Protein AF-A0A6P4DYA6-F1 (afdb_monomer_lite)

Sequence (194 aa):
MWSEHFPFMLMADEYGQCSTDVKLVHDVDDIGIAQYLQVIGGRLLSIGRTQELKHASATFDKKSMEKLMQENLEKEKKLRVALEQIELKDEKMKGLMEKMLLLEEKEKKLDEDKVDLQTKVMEMTMEKKTLETDKKNHGFDMFILGFDRAVEQARFIAPTLDFAVMDPCKVVINGQLVDDDEDQESESEDVAVA

Secondary structure (DSSP, 8-state):
--BTTB-HHHHIIIII--HHHHHHHHHHHHHHHHHHHHHHHHHHHHHHHHHHHHHHHHHHHHHHHHHHHHHHHHHHHHHHHHHHHHHHHHHHHHHHHHHHHHHHHHHHHHHHHHHHHHHHHHHHHHHHHHHHHHHHHHHHHHHHHHHHHHHHHHHHH-TTS--TT--TTEEEETTEEEE---------------

Structure (mmCIF, N/CA/C/O backbone):
data_AF-A0A6P4DYA6-F1
#
_entry.id   AF-A0A6P4DYA6-F1
#
loop_
_atom_site.group_PDB
_atom_site.id
_atom_site.type_symbol
_atom_site.label_atom_id
_atom_site.label_alt_id
_atom_site.label_comp_id
_atom_site.label_asym_id
_atom_site.label_entity_id
_atom_site.label_seq_id
_atom_site.pdbx_PDB_ins_code
_atom_site.Cartn_x
_atom_site.Cartn_y
_atom_site.Cartn_z
_atom_site.occupancy
_atom_site.B_iso_or_equiv
_atom_site.auth_seq_id
_atom_site.auth_comp_id
_atom_site.auth_asym_id
_atom_site.auth_atom_id
_atom_site.pdbx_PDB_model_num
ATOM 1 N N . MET A 1 1 ? -24.192 -4.238 69.435 1.00 55.28 1 MET A N 1
ATOM 2 C CA . MET A 1 1 ? -25.167 -3.340 70.092 1.00 55.28 1 MET A CA 1
ATOM 3 C C . MET A 1 1 ? -25.389 -3.687 71.556 1.00 55.28 1 MET A C 1
ATOM 5 O O . MET A 1 1 ? -25.610 -2.762 72.315 1.00 55.28 1 MET A O 1
ATOM 9 N N . TRP A 1 2 ? -25.268 -4.948 71.979 1.00 66.38 2 TRP A N 1
ATOM 10 C CA . TRP A 1 2 ? -25.344 -5.318 73.399 1.00 66.38 2 TRP A CA 1
ATOM 11 C C . TRP A 1 2 ? -23.943 -5.574 73.951 1.00 66.38 2 TRP A C 1
ATOM 13 O O . TRP A 1 2 ? -23.119 -6.179 73.262 1.00 66.38 2 TRP A O 1
ATOM 23 N N . SER A 1 3 ? -23.664 -5.069 75.148 1.00 70.50 3 SER A N 1
ATOM 24 C CA . SER A 1 3 ? -22.396 -5.256 75.855 1.00 70.50 3 SER A CA 1
ATOM 25 C C . SER A 1 3 ? -22.670 -5.623 77.309 1.00 70.50 3 SER A C 1
ATOM 27 O O . SER A 1 3 ? -23.792 -5.491 77.790 1.00 70.50 3 SER A O 1
ATOM 29 N N . GLU A 1 4 ? -21.630 -6.045 78.021 1.00 75.25 4 GLU A N 1
ATOM 30 C CA . GLU A 1 4 ? -21.696 -6.395 79.446 1.00 75.25 4 GLU A CA 1
ATOM 31 C C . GLU A 1 4 ? -22.220 -5.242 80.328 1.00 75.25 4 GLU A C 1
ATOM 33 O O . GLU A 1 4 ? -22.799 -5.476 81.382 1.00 75.25 4 GLU A O 1
ATOM 38 N N . HIS A 1 5 ? -22.081 -3.996 79.860 1.00 78.06 5 HIS A N 1
ATOM 39 C CA . HIS A 1 5 ? -22.504 -2.785 80.569 1.00 78.06 5 HIS A CA 1
ATOM 40 C C . HIS A 1 5 ? -23.943 -2.358 80.237 1.00 78.06 5 HIS A C 1
ATOM 42 O O . HIS A 1 5 ? -24.494 -1.498 80.915 1.00 78.06 5 HIS A O 1
ATOM 48 N N . PHE A 1 6 ? -24.555 -2.957 79.210 1.00 74.00 6 PHE A N 1
ATOM 49 C CA . PHE A 1 6 ? -25.952 -2.732 78.831 1.00 74.00 6 PHE A CA 1
ATOM 50 C C . PHE A 1 6 ? -26.635 -4.082 78.592 1.00 74.00 6 PHE A C 1
ATOM 52 O O . PHE A 1 6 ? -26.848 -4.480 77.437 1.00 74.00 6 PHE A O 1
ATOM 59 N N . PRO A 1 7 ? -26.942 -4.822 79.676 1.00 78.94 7 PRO A N 1
ATOM 60 C CA . PRO A 1 7 ? -27.548 -6.137 79.576 1.00 78.94 7 PRO A CA 1
ATOM 61 C C . PRO A 1 7 ? -28.959 -6.001 79.012 1.00 78.94 7 PRO A C 1
ATOM 63 O O . PRO A 1 7 ? -29.793 -5.282 79.562 1.00 78.94 7 PRO A O 1
ATOM 66 N N . PHE A 1 8 ? -29.225 -6.716 77.921 1.00 77.94 8 PHE A N 1
ATOM 67 C CA . PHE A 1 8 ? -30.493 -6.638 77.197 1.00 77.94 8 PHE A CA 1
ATOM 68 C C . PHE A 1 8 ? -31.711 -6.841 78.110 1.00 77.94 8 PHE A C 1
ATOM 70 O O . PHE A 1 8 ? -32.655 -6.067 78.024 1.00 77.94 8 PHE A O 1
ATOM 77 N N . MET A 1 9 ? -31.661 -7.828 79.013 1.00 78.88 9 MET A N 1
ATOM 78 C CA . MET A 1 9 ? -32.783 -8.158 79.904 1.00 78.88 9 MET A CA 1
ATOM 79 C C . MET A 1 9 ? -33.114 -7.013 80.872 1.00 78.88 9 MET A C 1
ATOM 81 O O . MET A 1 9 ? -34.271 -6.635 80.984 1.00 78.88 9 MET A O 1
ATOM 85 N N . LEU A 1 10 ? -32.099 -6.403 81.499 1.00 80.25 10 LEU A N 1
ATOM 86 C CA . LEU A 1 10 ? -32.299 -5.278 82.423 1.00 80.25 10 LEU A CA 1
ATOM 87 C C . LEU A 1 10 ? -32.861 -4.046 81.703 1.00 80.25 10 LEU A C 1
ATOM 89 O O . LEU A 1 10 ? -33.804 -3.426 82.179 1.00 80.25 10 LEU A O 1
ATOM 93 N N . MET A 1 11 ? -32.330 -3.729 80.519 1.00 79.06 11 MET A N 1
ATOM 94 C CA . MET A 1 11 ? -32.816 -2.600 79.718 1.00 79.06 11 MET A CA 1
ATOM 95 C C . MET A 1 11 ? -34.228 -2.836 79.164 1.00 79.06 11 MET A C 1
ATOM 97 O O . MET A 1 11 ? -35.014 -1.895 79.064 1.00 79.06 11 MET A O 1
ATOM 101 N N . ALA A 1 12 ? -34.553 -4.075 78.786 1.00 79.81 12 ALA A N 1
ATOM 102 C CA . ALA A 1 12 ? -35.877 -4.443 78.300 1.00 79.81 12 ALA A CA 1
ATOM 103 C C . ALA A 1 12 ? -36.930 -4.352 79.411 1.00 79.81 12 ALA A C 1
ATOM 105 O O . ALA A 1 12 ? -38.020 -3.842 79.160 1.00 79.81 12 ALA A O 1
ATOM 106 N N . ASP A 1 13 ? -36.594 -4.774 80.628 1.00 80.00 13 ASP A N 1
ATOM 107 C CA . ASP A 1 13 ? -37.500 -4.682 81.773 1.00 80.00 13 ASP A CA 1
ATOM 108 C C . ASP A 1 13 ? -37.722 -3.231 82.219 1.00 80.00 13 ASP A C 1
ATOM 110 O O . ASP A 1 13 ? -38.852 -2.844 82.505 1.00 80.00 13 ASP A O 1
ATOM 114 N N . GLU A 1 14 ? -36.672 -2.405 82.233 1.00 80.00 14 GLU A N 1
ATOM 115 C CA . GLU A 1 14 ? -36.757 -1.021 82.714 1.00 80.00 14 GLU A CA 1
ATOM 116 C C . GLU A 1 14 ? -37.374 -0.054 81.686 1.00 80.00 14 GLU A C 1
ATOM 118 O O . GLU A 1 14 ? -38.125 0.846 82.060 1.00 80.00 14 GLU A O 1
ATOM 123 N N . TYR A 1 15 ? -37.099 -0.240 80.388 1.00 77.69 15 TYR A N 1
ATOM 124 C CA . TYR A 1 15 ? -37.498 0.712 79.336 1.00 77.69 15 TYR A CA 1
ATOM 125 C C . TYR A 1 15 ? -38.344 0.109 78.209 1.00 77.69 15 TYR A C 1
ATOM 127 O O . TYR A 1 15 ? -38.942 0.853 77.432 1.00 77.69 15 TYR A O 1
ATOM 135 N N . GLY A 1 16 ? -38.383 -1.218 78.078 1.00 72.94 16 GLY A N 1
ATOM 136 C CA . GLY A 1 16 ? -39.107 -1.915 77.010 1.00 72.94 16 GLY A CA 1
ATOM 137 C C . GLY A 1 16 ? -40.508 -2.383 77.403 1.00 72.94 16 GLY A C 1
ATOM 138 O O . GLY A 1 16 ? -41.341 -2.596 76.523 1.00 72.94 16 GLY A O 1
ATOM 139 N N . GLN A 1 17 ? -40.796 -2.521 78.701 1.00 76.06 17 GLN A N 1
ATOM 140 C CA . GLN A 1 17 ? -42.109 -2.942 79.182 1.00 76.06 17 GLN A CA 1
ATOM 141 C C . GLN A 1 17 ? -43.058 -1.748 79.354 1.00 76.06 17 GLN A C 1
ATOM 143 O O . GLN A 1 17 ? -43.039 -1.022 80.346 1.00 76.06 17 GLN A O 1
ATOM 148 N N . CYS A 1 18 ? -43.945 -1.562 78.381 1.00 79.69 18 CYS A N 1
ATOM 149 C CA . CYS A 1 18 ? -45.083 -0.658 78.491 1.00 79.69 18 CYS A CA 1
ATOM 150 C C . CYS A 1 18 ? -46.258 -1.371 79.179 1.00 79.69 18 CYS A C 1
ATOM 152 O O . CYS A 1 18 ? -46.642 -2.473 78.791 1.00 79.69 18 CYS A O 1
ATOM 154 N N . SER A 1 19 ? -46.904 -0.719 80.151 1.00 79.31 19 SER A N 1
ATOM 155 C CA . SER A 1 19 ? -48.065 -1.283 80.865 1.00 79.31 19 SER A CA 1
ATOM 156 C C . SER A 1 19 ? -49.254 -1.624 79.954 1.00 79.31 19 SER A C 1
ATOM 158 O O . SER A 1 19 ? -50.066 -2.482 80.296 1.00 79.31 19 SER A O 1
ATOM 160 N N . THR A 1 20 ? -49.352 -0.975 78.791 1.00 81.12 20 THR A N 1
ATOM 161 C CA . THR A 1 20 ? -50.370 -1.273 77.772 1.00 81.12 20 THR A CA 1
ATOM 162 C C . THR A 1 20 ? -50.034 -2.556 77.016 1.00 81.12 20 THR A C 1
ATOM 164 O O . THR A 1 20 ? -50.910 -3.397 76.838 1.00 81.12 20 THR A O 1
ATOM 167 N N . ASP A 1 21 ? -48.767 -2.746 76.647 1.00 78.69 21 ASP A N 1
ATOM 168 C CA . ASP A 1 21 ? -48.311 -3.940 75.928 1.00 78.69 21 ASP A CA 1
ATOM 169 C C . ASP A 1 21 ? -48.361 -5.180 76.831 1.00 78.69 21 ASP A C 1
ATOM 171 O O . ASP A 1 21 ? -48.781 -6.246 76.391 1.00 78.69 21 ASP A O 1
ATOM 175 N N . VAL A 1 22 ? -48.034 -5.029 78.121 1.00 80.06 22 VAL A N 1
ATOM 176 C CA . VAL A 1 22 ? -48.158 -6.098 79.129 1.00 80.06 22 VAL A CA 1
ATOM 177 C C . VAL A 1 22 ? -49.620 -6.518 79.329 1.00 80.06 22 VAL A C 1
ATOM 179 O O . VAL A 1 22 ? -49.911 -7.710 79.404 1.00 80.06 22 VAL A O 1
ATOM 182 N N . LYS A 1 23 ? -50.564 -5.565 79.373 1.00 82.62 23 LYS A N 1
ATOM 183 C CA . LYS A 1 23 ? -52.003 -5.886 79.426 1.00 82.62 23 LYS A CA 1
ATOM 184 C C . LYS A 1 23 ? -52.472 -6.614 78.171 1.00 82.62 23 LYS A C 1
ATOM 186 O O . LYS A 1 23 ? -53.138 -7.632 78.286 1.00 82.62 23 LYS A O 1
ATOM 191 N N . LEU A 1 24 ? -52.074 -6.135 76.994 1.00 78.25 24 LEU A N 1
ATOM 192 C CA . LEU A 1 24 ? -52.417 -6.766 75.722 1.00 78.25 24 LEU A CA 1
ATOM 193 C C . LEU A 1 24 ? -51.886 -8.206 75.637 1.00 78.25 24 LEU A C 1
ATOM 195 O O . LEU A 1 24 ? -52.595 -9.091 75.177 1.00 78.25 24 LEU A O 1
ATOM 199 N N . VAL A 1 25 ? -50.664 -8.448 76.113 1.00 81.00 25 VAL A N 1
ATOM 200 C CA . VAL A 1 25 ? -50.061 -9.785 76.235 1.00 81.00 25 VAL A CA 1
ATOM 201 C C . VAL A 1 25 ? -50.930 -10.712 77.090 1.00 81.00 25 VAL A C 1
ATOM 203 O O . VAL A 1 25 ? -51.208 -11.835 76.680 1.00 81.00 25 VAL A O 1
ATOM 206 N N . HIS A 1 26 ? -51.426 -10.233 78.232 1.00 82.31 26 HIS A N 1
ATOM 207 C CA . HIS A 1 26 ? -52.341 -11.009 79.072 1.00 82.31 26 HIS A CA 1
ATOM 208 C C . HIS A 1 26 ? -53.728 -11.220 78.441 1.00 82.31 26 HIS A C 1
ATOM 210 O O . HIS A 1 26 ? -54.314 -12.282 78.631 1.00 82.31 26 HIS A O 1
ATOM 216 N N . ASP A 1 27 ? -54.245 -10.244 77.687 1.00 85.38 27 ASP A N 1
ATOM 217 C CA . ASP A 1 27 ? -55.570 -10.311 77.051 1.00 85.38 27 ASP A CA 1
ATOM 218 C C . ASP A 1 27 ? -55.600 -11.231 75.814 1.00 85.38 27 ASP A C 1
ATOM 220 O O . ASP A 1 27 ? -56.630 -11.826 75.496 1.00 85.38 27 ASP A O 1
ATOM 224 N N . VAL A 1 28 ? -54.482 -11.323 75.087 1.00 82.12 28 VAL A N 1
ATOM 225 C CA . VAL A 1 28 ? -54.349 -12.051 73.810 1.00 82.12 28 VAL A CA 1
ATOM 226 C C . VAL A 1 28 ? -53.863 -13.499 74.005 1.00 82.12 28 VAL A C 1
ATOM 228 O O . VAL A 1 28 ? -53.983 -14.312 73.083 1.00 82.12 28 VAL A O 1
ATOM 231 N N . ASP A 1 29 ? -53.391 -13.825 75.214 1.00 82.94 29 ASP A N 1
ATOM 232 C CA . ASP A 1 29 ? -52.853 -15.126 75.630 1.00 82.94 29 ASP A CA 1
ATOM 233 C C . ASP A 1 29 ? -51.620 -15.572 74.808 1.00 82.94 29 ASP A C 1
ATOM 235 O O . ASP A 1 29 ? -51.269 -15.006 73.762 1.00 82.94 29 ASP A O 1
ATOM 239 N N . ASP A 1 30 ? -50.928 -16.610 75.276 1.00 82.69 30 ASP A N 1
ATOM 240 C CA . ASP A 1 30 ? -49.645 -17.064 74.715 1.00 82.69 30 ASP A CA 1
ATOM 241 C C . ASP A 1 30 ? -49.731 -17.389 73.211 1.00 82.69 30 ASP A C 1
ATOM 243 O O . ASP A 1 30 ? -48.795 -17.148 72.438 1.00 82.69 30 ASP A O 1
ATOM 247 N N . ILE A 1 31 ? -50.883 -17.908 72.771 1.00 82.56 31 ILE A N 1
ATOM 248 C CA . ILE A 1 31 ? -51.127 -18.313 71.381 1.00 82.56 31 ILE A CA 1
ATOM 249 C C . ILE A 1 31 ? -51.104 -17.104 70.437 1.00 82.56 31 ILE A C 1
ATOM 251 O O . ILE A 1 31 ? -50.495 -17.177 69.364 1.00 82.56 31 ILE A O 1
ATOM 255 N N . GLY A 1 32 ? -51.741 -15.989 70.802 1.00 81.00 32 GLY A N 1
ATOM 256 C CA . GLY A 1 32 ? -51.794 -14.817 69.929 1.00 81.00 32 GLY A CA 1
ATOM 257 C C . GLY A 1 32 ? -50.456 -14.072 69.868 1.00 81.00 32 GLY A C 1
ATOM 258 O O . GLY A 1 32 ? -50.064 -13.589 68.802 1.00 81.00 32 GLY A O 1
ATOM 259 N N . ILE A 1 33 ? -49.685 -14.080 70.960 1.00 85.38 33 ILE A N 1
ATOM 260 C CA . ILE A 1 33 ? -48.310 -13.556 70.982 1.00 85.38 33 ILE A CA 1
ATOM 261 C C . ILE A 1 33 ? -47.407 -14.389 70.072 1.00 85.38 33 ILE A C 1
ATOM 263 O O . ILE A 1 33 ? -46.656 -13.831 69.267 1.00 85.38 33 ILE A O 1
ATOM 267 N N . ALA A 1 34 ? -47.508 -15.719 70.142 1.00 84.56 34 ALA A N 1
ATOM 268 C CA . ALA A 1 34 ? -46.743 -16.613 69.280 1.00 84.56 34 ALA A CA 1
ATOM 269 C C . ALA A 1 34 ? -47.028 -16.354 67.790 1.00 84.56 34 ALA A C 1
ATOM 271 O O . ALA A 1 34 ? -46.096 -16.280 66.985 1.00 84.56 34 ALA A O 1
ATOM 272 N N . GLN A 1 35 ? -48.296 -16.144 67.419 1.00 84.88 35 GLN A N 1
ATOM 273 C CA . GLN A 1 35 ? -48.684 -15.794 66.048 1.00 84.88 35 GLN A CA 1
ATOM 274 C C . GLN A 1 35 ? -48.130 -14.428 65.618 1.00 84.88 35 GLN A C 1
ATOM 276 O O . GLN A 1 35 ? -47.596 -14.296 64.514 1.00 84.88 35 GLN A O 1
ATOM 281 N N . TYR A 1 36 ? -48.195 -13.414 66.486 1.00 86.38 36 TYR A N 1
ATOM 282 C CA . TYR A 1 36 ? -47.634 -12.091 66.201 1.00 86.38 36 TYR A CA 1
ATOM 283 C C . TYR A 1 36 ? -46.113 -12.145 65.987 1.00 86.38 36 TYR A C 1
ATOM 285 O O . TYR A 1 36 ? -45.595 -11.608 65.002 1.00 86.38 36 TYR A O 1
ATOM 293 N N . LEU A 1 37 ? -45.396 -12.867 66.852 1.00 89.06 37 LEU A N 1
ATOM 294 C CA . LEU A 1 37 ? -43.955 -13.080 66.725 1.00 89.06 37 LEU A CA 1
ATOM 295 C C . LEU A 1 37 ? -43.596 -13.861 65.455 1.00 89.06 37 LEU A C 1
ATOM 297 O O . LEU A 1 37 ? -42.613 -13.519 64.798 1.00 89.06 37 LEU A O 1
ATOM 301 N N . GLN A 1 38 ? -44.402 -14.849 65.051 1.00 91.31 38 GLN A N 1
ATOM 302 C CA . GLN A 1 38 ? -44.219 -15.541 63.770 1.00 91.31 38 GLN A CA 1
ATOM 303 C C . GLN A 1 38 ? -44.335 -14.584 62.578 1.00 91.31 38 GLN A C 1
ATOM 305 O O . GLN A 1 38 ? -43.503 -14.636 61.669 1.00 91.31 38 GLN A O 1
ATOM 310 N N . VAL A 1 39 ? -45.317 -13.675 62.583 1.00 92.06 39 VAL A N 1
ATOM 311 C CA . VAL A 1 39 ? -45.475 -12.667 61.520 1.00 92.06 39 VAL A CA 1
ATOM 312 C C . VAL A 1 39 ? -44.267 -11.730 61.468 1.00 92.06 39 VAL A C 1
ATOM 314 O O . VAL A 1 39 ? -43.750 -11.458 60.380 1.00 92.06 39 VAL A O 1
ATOM 317 N N . ILE A 1 40 ? -43.780 -11.259 62.621 1.00 93.25 40 ILE A N 1
ATOM 318 C CA . ILE A 1 40 ? -42.562 -10.438 62.689 1.00 93.25 40 ILE A CA 1
ATOM 319 C C . ILE A 1 40 ? -41.355 -11.216 62.157 1.00 93.25 40 ILE A C 1
ATOM 321 O O . ILE A 1 40 ? -40.623 -10.699 61.311 1.00 93.25 40 ILE A O 1
ATOM 325 N N . GLY A 1 41 ? -41.174 -12.464 62.595 1.00 94.69 41 GLY A N 1
ATOM 326 C CA . GLY A 1 41 ? -40.089 -13.334 62.146 1.00 94.69 41 GLY A CA 1
ATOM 327 C C . GLY A 1 41 ? -40.094 -13.526 60.629 1.00 94.69 41 GLY A C 1
ATOM 328 O O . GLY A 1 41 ? -39.066 -13.337 59.979 1.00 94.69 41 GLY A O 1
ATOM 329 N N . GLY A 1 42 ? -41.263 -13.799 60.042 1.00 95.19 42 GLY A N 1
ATOM 330 C CA . GLY A 1 42 ? -41.427 -13.929 58.592 1.00 95.19 42 GLY A CA 1
ATOM 331 C C . GLY A 1 42 ? -41.106 -12.641 57.823 1.00 95.19 42 GLY A C 1
ATOM 332 O O . GLY A 1 42 ? -40.455 -12.688 56.773 1.00 95.19 42 GLY A O 1
ATOM 333 N N . ARG A 1 43 ? -41.497 -11.472 58.351 1.00 95.31 43 ARG A N 1
ATOM 334 C CA . ARG A 1 43 ? -41.158 -10.164 57.757 1.00 95.31 43 ARG A CA 1
ATOM 335 C C . ARG A 1 43 ? -39.656 -9.892 57.802 1.00 95.31 43 ARG A C 1
ATOM 337 O O . ARG A 1 43 ? -39.095 -9.481 56.789 1.00 95.31 43 ARG A O 1
ATOM 344 N N . LEU A 1 44 ? -38.999 -10.159 58.932 1.00 95.62 44 LEU A N 1
ATOM 345 C CA . LEU A 1 44 ? -37.547 -10.002 59.073 1.00 95.62 44 LEU A CA 1
ATOM 346 C C . LEU A 1 44 ? -36.783 -10.916 58.106 1.00 95.62 44 LEU A C 1
ATOM 348 O O . LEU A 1 44 ? -35.871 -10.450 57.424 1.00 95.62 44 LEU A O 1
ATOM 352 N N . LEU A 1 45 ? -37.208 -12.177 57.973 1.00 95.38 45 LEU A N 1
ATOM 353 C CA . LEU A 1 45 ? -36.676 -13.121 56.982 1.00 95.38 45 LEU A CA 1
ATOM 354 C C . LEU A 1 45 ? -36.829 -12.596 55.549 1.00 95.38 45 LEU A C 1
ATOM 356 O O . LEU A 1 45 ? -35.876 -12.629 54.773 1.00 95.38 45 LEU A O 1
ATOM 360 N N . SER A 1 46 ? -38.003 -12.058 55.209 1.00 95.31 46 SER A N 1
ATOM 361 C CA . SER A 1 46 ? -38.273 -11.496 53.878 1.00 95.31 46 SER A CA 1
ATOM 362 C C . SER A 1 46 ? -37.383 -10.284 53.569 1.00 95.31 46 SER A C 1
ATOM 364 O O . SER A 1 46 ? -36.848 -10.169 52.463 1.00 95.31 46 SER A O 1
ATOM 366 N N . ILE A 1 47 ? -37.173 -9.398 54.550 1.00 96.25 47 ILE A N 1
ATOM 367 C CA . ILE A 1 47 ? -36.268 -8.243 54.433 1.00 96.25 47 ILE A CA 1
ATOM 368 C C . ILE A 1 47 ? -34.820 -8.713 54.250 1.00 96.25 47 ILE A C 1
ATOM 370 O O . ILE A 1 47 ? -34.144 -8.246 53.330 1.00 96.25 47 ILE A O 1
ATOM 374 N N . GLY A 1 48 ? -34.361 -9.660 55.076 1.00 95.75 48 GLY A N 1
ATOM 375 C CA . GLY A 1 48 ? -33.023 -10.248 54.973 1.00 95.75 48 GLY A CA 1
ATOM 376 C C . GLY A 1 48 ? -32.782 -10.858 53.594 1.00 95.75 48 GLY A C 1
ATOM 377 O O . GLY A 1 48 ? -31.819 -10.500 52.915 1.00 95.75 48 GLY A O 1
ATOM 378 N N . ARG A 1 49 ? -33.728 -11.673 53.110 1.00 95.56 49 ARG A N 1
ATOM 379 C CA . ARG A 1 49 ? -33.648 -12.291 51.782 1.00 95.56 49 ARG A CA 1
ATOM 380 C C . ARG A 1 49 ? -33.609 -11.265 50.649 1.00 95.56 49 ARG A C 1
ATOM 382 O O . ARG A 1 49 ? -32.871 -11.439 49.682 1.00 95.56 49 ARG A O 1
ATOM 389 N N . THR A 1 50 ? -34.379 -10.185 50.763 1.00 95.25 50 THR A N 1
ATOM 390 C CA . THR A 1 50 ? -34.380 -9.100 49.771 1.00 95.25 50 THR A CA 1
ATOM 391 C C . THR A 1 50 ? -33.018 -8.402 49.705 1.00 95.25 50 THR A C 1
ATOM 393 O O . THR A 1 50 ? -32.524 -8.126 48.611 1.00 95.25 50 THR A O 1
ATOM 396 N N . GLN A 1 51 ? -32.374 -8.156 50.851 1.00 94.19 51 GLN A N 1
ATOM 397 C CA . GLN A 1 51 ? -31.032 -7.565 50.891 1.00 94.19 51 GLN A CA 1
ATOM 398 C C . GLN A 1 51 ? -29.975 -8.510 50.312 1.00 94.19 51 GLN A C 1
ATOM 400 O O . GLN A 1 51 ? -29.154 -8.076 49.505 1.00 94.19 51 GLN A O 1
ATOM 405 N N . GLU A 1 52 ? -30.024 -9.802 50.647 1.00 92.75 52 GLU A N 1
ATOM 406 C CA . GLU A 1 52 ? -29.136 -10.813 50.054 1.00 92.75 52 GLU A CA 1
ATOM 407 C C . GLU A 1 52 ? -29.230 -10.824 48.525 1.00 92.75 52 GLU A C 1
ATOM 409 O O . GLU A 1 52 ? -28.207 -10.772 47.841 1.00 92.75 52 GLU A O 1
ATOM 414 N N . LEU A 1 53 ? -30.453 -10.845 47.979 1.00 92.81 53 LEU A N 1
ATOM 415 C CA . LEU A 1 53 ? -30.683 -10.824 46.533 1.00 92.81 53 LEU A CA 1
ATOM 416 C C . LEU A 1 53 ? -30.169 -9.530 45.894 1.00 92.81 53 LEU A C 1
ATOM 418 O O . LEU A 1 53 ? -29.530 -9.579 44.843 1.00 92.81 53 LEU A O 1
ATOM 422 N N . LYS A 1 54 ? -30.384 -8.379 46.541 1.00 92.38 54 LYS A N 1
ATOM 423 C CA . LYS A 1 54 ? -29.871 -7.088 46.067 1.00 92.38 54 LYS A CA 1
ATOM 424 C C . LYS A 1 54 ? -28.340 -7.07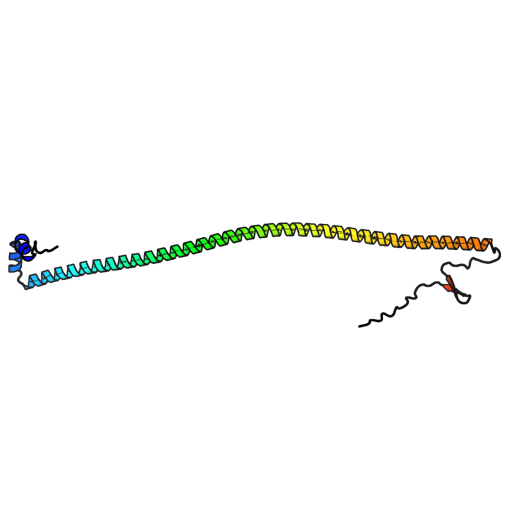4 46.012 1.00 92.38 54 LYS A C 1
ATOM 426 O O . LYS A 1 54 ? -27.770 -6.631 45.017 1.00 92.38 54 LYS A O 1
ATOM 431 N N . HIS A 1 55 ? -27.669 -7.583 47.044 1.00 91.19 55 HIS A N 1
ATOM 432 C CA . HIS A 1 55 ? -26.208 -7.680 47.072 1.00 91.19 55 HIS A CA 1
ATOM 433 C C . HIS A 1 55 ? -25.665 -8.678 46.047 1.00 91.19 55 HIS A C 1
ATOM 435 O O . HIS A 1 55 ? -24.656 -8.393 45.396 1.00 91.19 55 HIS A O 1
ATOM 441 N N . ALA A 1 56 ? -26.336 -9.817 45.861 1.00 89.62 56 ALA A N 1
ATOM 442 C CA . ALA A 1 56 ? -25.985 -10.783 44.827 1.00 89.62 56 ALA A CA 1
ATOM 443 C C . ALA A 1 56 ? -26.098 -10.166 43.423 1.00 89.62 56 ALA A C 1
ATOM 445 O O . ALA A 1 56 ? -25.152 -10.277 42.643 1.00 89.62 56 ALA A O 1
ATOM 446 N N . SER A 1 57 ? -27.192 -9.445 43.138 1.00 89.88 57 SER A N 1
ATOM 447 C CA . SER A 1 57 ? -27.385 -8.722 41.871 1.00 89.88 57 SER A CA 1
ATOM 448 C C . SER A 1 57 ? -26.290 -7.682 41.653 1.00 89.88 57 SER A C 1
ATOM 450 O O . SER A 1 57 ? -25.596 -7.730 40.646 1.00 89.88 57 SER A O 1
ATOM 452 N N . ALA A 1 58 ? -26.044 -6.807 42.633 1.00 90.69 58 ALA A N 1
ATOM 453 C CA . ALA A 1 58 ? -25.019 -5.770 42.516 1.00 90.69 58 ALA A CA 1
ATOM 454 C C . ALA A 1 58 ? -23.608 -6.353 42.308 1.00 90.69 58 ALA A C 1
ATOM 456 O O . ALA A 1 58 ? -22.793 -5.794 41.576 1.00 90.69 58 ALA A O 1
ATOM 457 N N . THR A 1 59 ? -23.313 -7.498 42.931 1.00 91.44 59 THR A N 1
ATOM 458 C CA . THR A 1 59 ? -22.034 -8.201 42.750 1.00 91.44 59 THR A CA 1
ATOM 459 C C . THR A 1 59 ? -21.921 -8.804 41.350 1.00 91.44 59 THR A C 1
ATOM 461 O O . THR A 1 59 ? -20.851 -8.750 40.741 1.00 91.44 59 THR A O 1
ATOM 464 N N . PHE A 1 60 ? -23.009 -9.375 40.831 1.00 89.50 60 PHE A N 1
ATOM 465 C CA . PHE A 1 60 ? -23.070 -9.900 39.470 1.00 89.50 60 PHE A CA 1
ATOM 466 C C . PHE A 1 60 ? -22.904 -8.788 38.424 1.00 89.50 60 PHE A C 1
ATOM 468 O O . PHE A 1 60 ? -22.092 -8.928 37.507 1.00 89.50 60 PHE A O 1
ATOM 475 N N . ASP A 1 61 ? -23.597 -7.664 38.608 1.00 93.88 61 ASP A N 1
ATOM 476 C CA . ASP A 1 61 ? -23.509 -6.497 37.727 1.00 93.88 61 ASP A CA 1
ATOM 477 C C . ASP A 1 61 ? -22.093 -5.918 37.729 1.00 93.88 61 ASP A C 1
ATOM 479 O O . ASP A 1 61 ? -21.524 -5.646 36.671 1.00 93.88 61 ASP A O 1
ATOM 483 N N . LYS A 1 62 ? -21.466 -5.825 38.910 1.00 94.62 62 LYS A N 1
ATOM 484 C CA . LYS A 1 62 ? -20.073 -5.389 39.046 1.00 94.62 62 LYS A CA 1
ATOM 485 C C . LYS A 1 62 ? -19.109 -6.295 38.277 1.00 94.62 62 LYS A C 1
ATOM 487 O O . LYS A 1 62 ? -18.305 -5.789 37.500 1.00 94.62 62 LYS A O 1
ATOM 492 N N . LYS A 1 63 ? -19.205 -7.620 38.440 1.00 94.94 63 LYS A N 1
ATOM 493 C CA . LYS A 1 63 ? -18.351 -8.578 37.709 1.00 94.94 63 LYS A CA 1
ATOM 494 C C . LYS A 1 63 ? -18.554 -8.494 36.196 1.00 94.94 63 LYS A C 1
ATOM 496 O O . LYS A 1 63 ? -17.590 -8.576 35.437 1.00 94.94 63 LYS A O 1
ATOM 501 N N . SER A 1 64 ? -19.800 -8.326 35.756 1.00 94.62 64 SER A N 1
ATOM 502 C CA . SER A 1 64 ? -20.133 -8.178 34.336 1.00 94.62 64 SER A CA 1
ATOM 503 C C . SER A 1 64 ? -19.547 -6.888 33.757 1.00 94.62 64 SER A C 1
ATOM 505 O O . SER A 1 64 ? -18.962 -6.912 32.675 1.00 94.62 64 SER A O 1
ATOM 507 N N . MET A 1 65 ? -19.625 -5.784 34.504 1.00 94.88 65 MET A N 1
ATOM 508 C CA . MET A 1 65 ? -19.031 -4.502 34.125 1.00 94.88 65 MET A CA 1
ATOM 509 C C . MET A 1 65 ? -17.498 -4.569 34.069 1.00 94.88 65 MET A C 1
ATOM 511 O O . MET A 1 65 ? -16.903 -4.106 33.100 1.00 94.88 65 MET A O 1
ATOM 515 N N . GLU A 1 66 ? -16.849 -5.184 35.062 1.00 96.19 66 GLU A N 1
ATOM 516 C CA . GLU A 1 66 ? -15.391 -5.382 35.079 1.00 96.19 66 GLU A CA 1
ATOM 517 C C . GLU A 1 66 ? -14.919 -6.196 33.867 1.00 96.19 66 GLU A C 1
ATOM 519 O O . GLU A 1 66 ? -13.949 -5.821 33.204 1.00 96.19 66 GLU A O 1
ATOM 524 N N . LYS A 1 67 ? -15.645 -7.269 33.524 1.00 97.12 67 LYS A N 1
ATOM 525 C CA . LYS A 1 67 ? -15.364 -8.072 32.330 1.00 97.12 67 LYS A CA 1
ATOM 526 C C . LYS A 1 67 ? -15.498 -7.246 31.048 1.00 97.12 67 LYS A C 1
ATOM 528 O O . LYS A 1 67 ? -14.594 -7.277 30.215 1.00 97.12 67 LYS A O 1
ATOM 533 N N . LEU A 1 68 ? -16.584 -6.483 30.904 1.00 96.88 68 LEU A N 1
ATOM 534 C CA . LEU A 1 68 ? -16.804 -5.620 29.740 1.00 96.88 68 LEU A CA 1
ATOM 535 C C . LEU A 1 68 ? -15.702 -4.560 29.601 1.00 96.88 68 LEU A C 1
ATOM 537 O O . LEU A 1 68 ? -15.219 -4.306 28.499 1.00 96.88 68 LEU A O 1
ATOM 541 N N . MET A 1 69 ? -15.272 -3.964 30.715 1.00 96.38 69 MET A N 1
ATOM 542 C CA . MET A 1 69 ? -14.207 -2.962 30.725 1.00 96.38 69 MET A CA 1
ATOM 543 C C . MET A 1 69 ? -12.866 -3.556 30.274 1.00 96.38 69 MET A C 1
ATOM 545 O O . MET A 1 69 ? -12.160 -2.943 29.474 1.00 96.38 69 MET A O 1
ATOM 549 N N . GLN A 1 70 ? -12.546 -4.772 30.723 1.00 97.31 70 GLN A N 1
ATOM 550 C CA . GLN A 1 70 ? -11.337 -5.484 30.311 1.00 97.31 70 GLN A CA 1
ATOM 551 C C . GLN A 1 70 ? -11.361 -5.842 28.817 1.00 97.31 70 GLN A C 1
ATOM 553 O O . GLN A 1 70 ? -10.374 -5.620 28.115 1.00 97.31 70 GLN A O 1
ATOM 558 N N . GLU A 1 71 ? -12.490 -6.351 28.314 1.00 97.12 71 GLU A N 1
ATOM 559 C CA . GLU A 1 71 ? -12.659 -6.660 26.889 1.00 97.12 71 GLU A CA 1
ATOM 560 C C . GLU A 1 71 ? -12.550 -5.404 26.012 1.00 97.12 71 GLU A C 1
ATOM 562 O O . GLU A 1 71 ? -11.916 -5.445 24.956 1.00 97.12 71 GLU A O 1
ATOM 567 N N . ASN A 1 72 ? -13.127 -4.279 26.447 1.00 97.25 72 ASN A N 1
ATOM 568 C CA . ASN A 1 72 ? -13.006 -3.003 25.742 1.00 97.25 72 ASN A CA 1
ATOM 569 C C . ASN A 1 72 ? -11.563 -2.503 25.710 1.00 97.25 72 ASN A C 1
ATOM 571 O O . ASN A 1 72 ? -11.095 -2.101 24.649 1.00 97.25 72 ASN A O 1
ATOM 575 N N . LEU A 1 73 ? -10.837 -2.593 26.827 1.00 97.31 73 LEU A N 1
ATOM 576 C CA . LEU A 1 73 ? -9.429 -2.206 26.882 1.00 97.31 73 LEU A CA 1
ATOM 577 C C . LEU A 1 73 ? -8.568 -3.064 25.942 1.00 97.31 73 LEU A C 1
ATOM 579 O O . LEU A 1 73 ? -7.659 -2.561 25.282 1.00 97.31 73 LEU A O 1
ATOM 583 N N . GLU A 1 74 ? -8.839 -4.367 25.859 1.00 97.50 74 GLU A N 1
ATOM 584 C CA . GLU A 1 74 ? -8.121 -5.259 24.948 1.00 97.50 74 GLU A CA 1
ATOM 585 C C . GLU A 1 74 ? -8.444 -4.959 23.476 1.00 97.50 74 GLU A C 1
ATOM 587 O O . GLU A 1 74 ? -7.538 -4.915 22.638 1.00 97.50 74 GLU A O 1
ATOM 592 N N . LYS A 1 75 ? -9.719 -4.706 23.155 1.00 97.19 75 LYS A N 1
ATOM 593 C CA . LYS A 1 75 ? -10.145 -4.296 21.809 1.00 97.19 75 LYS A CA 1
ATOM 594 C C . LYS A 1 75 ? -9.541 -2.953 21.407 1.00 97.19 75 LYS A C 1
ATOM 596 O O . LYS A 1 75 ? -9.079 -2.833 20.278 1.00 97.19 75 LYS A O 1
ATOM 601 N N . GLU A 1 76 ? -9.477 -1.981 22.316 1.00 97.50 76 GLU A N 1
ATOM 602 C CA . GLU A 1 76 ? -8.864 -0.673 22.063 1.00 97.50 76 GLU A CA 1
ATOM 603 C C . GLU A 1 76 ? -7.371 -0.810 21.735 1.00 97.50 76 GLU A C 1
ATOM 605 O O . GLU A 1 76 ? -6.890 -0.232 20.760 1.00 97.50 76 GLU A O 1
ATOM 610 N N . LYS A 1 77 ? -6.639 -1.644 22.487 1.00 97.75 77 LYS A N 1
ATOM 611 C CA . LYS A 1 77 ? -5.226 -1.941 22.199 1.00 97.75 77 LYS A CA 1
ATOM 612 C C . LYS A 1 77 ? -5.046 -2.571 20.818 1.00 97.75 77 LYS A C 1
ATOM 614 O O . LYS A 1 77 ? -4.177 -2.141 20.065 1.00 97.75 77 LYS A O 1
ATOM 619 N N . LYS A 1 78 ? -5.875 -3.561 20.467 1.00 97.50 78 LYS A N 1
ATOM 620 C CA . LYS A 1 78 ? -5.836 -4.205 19.141 1.00 97.50 78 LYS A CA 1
ATOM 621 C C . LYS A 1 78 ? -6.159 -3.216 18.022 1.00 97.50 78 LYS A C 1
ATOM 623 O O . LYS A 1 78 ? -5.490 -3.233 16.995 1.00 97.50 78 LYS A O 1
ATOM 628 N N . LEU A 1 79 ? -7.143 -2.342 18.234 1.00 97.56 79 LEU A N 1
ATOM 629 C CA . LEU A 1 79 ? -7.520 -1.309 17.273 1.00 97.56 79 LEU A CA 1
ATOM 630 C C . LEU A 1 79 ? -6.376 -0.319 17.037 1.00 97.56 79 LEU A C 1
ATOM 632 O O . LEU A 1 79 ? -6.083 -0.004 15.890 1.00 97.56 79 LEU A O 1
ATOM 636 N N . ARG A 1 80 ? -5.691 0.118 18.098 1.00 97.38 80 ARG A N 1
ATOM 637 C CA . ARG A 1 80 ? -4.538 1.021 17.987 1.00 97.38 80 ARG A CA 1
ATOM 638 C C . ARG A 1 80 ? -3.410 0.412 17.156 1.00 97.38 80 ARG A C 1
ATOM 640 O O . ARG A 1 80 ? -2.944 1.043 16.217 1.00 97.38 80 ARG A O 1
ATOM 647 N N . VAL A 1 81 ? -3.048 -0.842 17.435 1.00 97.94 81 VAL A N 1
ATOM 648 C CA . VAL A 1 81 ? -2.034 -1.568 16.651 1.00 97.94 81 VAL A CA 1
ATOM 649 C C . VAL A 1 81 ? -2.459 -1.709 15.186 1.00 97.94 81 VAL A C 1
ATOM 651 O O . VAL A 1 81 ? -1.634 -1.569 14.287 1.00 97.94 81 VAL A O 1
ATOM 654 N N . ALA A 1 82 ? -3.741 -1.977 14.921 1.00 97.50 82 ALA A N 1
ATOM 655 C CA . ALA A 1 82 ? -4.248 -2.067 13.555 1.00 97.50 82 ALA A CA 1
ATOM 656 C C . ALA A 1 82 ? -4.163 -0.722 12.811 1.00 97.50 82 ALA A C 1
ATOM 658 O O . ALA A 1 82 ? -3.791 -0.712 11.641 1.00 97.50 82 ALA A O 1
ATOM 659 N N . LEU A 1 83 ? -4.457 0.396 13.483 1.00 97.38 83 LEU A N 1
ATOM 660 C CA . LEU A 1 83 ? -4.329 1.741 12.912 1.00 97.38 83 LEU A CA 1
ATOM 661 C C . LEU A 1 83 ? -2.869 2.078 12.577 1.00 97.38 83 LEU A C 1
ATOM 663 O O . LEU A 1 83 ? -2.592 2.473 11.449 1.00 97.38 83 LEU A O 1
ATOM 667 N N . GLU A 1 84 ? -1.931 1.815 13.490 1.00 97.38 84 GLU A N 1
ATOM 668 C CA . GLU A 1 84 ? -0.490 2.016 13.250 1.00 97.38 84 GLU A CA 1
ATOM 669 C C . GLU A 1 84 ? 0.015 1.180 12.054 1.00 97.38 84 GLU A C 1
ATOM 671 O O . GLU A 1 84 ? 0.820 1.638 11.241 1.00 97.38 84 GLU A O 1
ATOM 676 N N . GLN A 1 85 ? -0.484 -0.052 11.894 1.00 97.69 85 GLN A N 1
ATOM 677 C CA . GLN A 1 85 ? -0.150 -0.890 10.737 1.00 97.69 85 GLN A CA 1
ATOM 678 C C . GLN A 1 85 ? -0.728 -0.364 9.420 1.00 97.69 85 GLN A C 1
ATOM 680 O O . GLN A 1 85 ? -0.111 -0.575 8.373 1.00 97.69 85 GLN A O 1
ATOM 685 N N . ILE A 1 86 ? -1.908 0.260 9.450 1.00 97.44 86 ILE A N 1
ATOM 686 C CA . ILE A 1 86 ? -2.519 0.882 8.271 1.00 97.44 86 ILE A CA 1
ATOM 687 C C . ILE A 1 86 ? -1.693 2.098 7.851 1.00 97.44 86 ILE A C 1
ATOM 689 O O . ILE A 1 86 ? -1.291 2.160 6.694 1.00 97.44 86 ILE A O 1
ATOM 693 N N . GLU A 1 87 ? -1.341 2.984 8.785 1.00 97.00 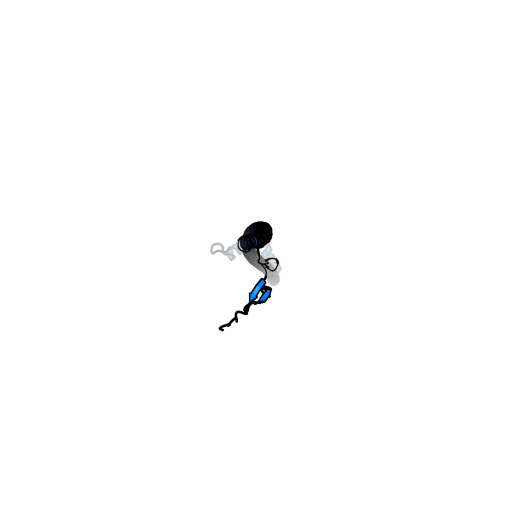87 GLU A N 1
ATOM 694 C CA . GLU A 1 87 ? -0.510 4.162 8.498 1.00 97.00 87 GLU A CA 1
ATOM 695 C C . GLU A 1 87 ? 0.839 3.771 7.874 1.00 97.00 87 GLU A C 1
ATOM 697 O O . GLU A 1 87 ? 1.219 4.288 6.823 1.00 97.00 87 GLU A O 1
ATOM 702 N N . LEU A 1 88 ? 1.518 2.764 8.438 1.00 97.38 88 LEU A N 1
ATOM 703 C CA . LEU A 1 88 ? 2.776 2.256 7.885 1.00 97.38 88 LEU A CA 1
ATOM 704 C C . LEU A 1 88 ? 2.613 1.681 6.466 1.00 97.38 88 LEU A C 1
ATOM 706 O O . LEU A 1 88 ? 3.519 1.786 5.632 1.00 97.38 88 LEU A O 1
ATOM 710 N N . LYS A 1 89 ? 1.488 1.013 6.184 1.00 96.69 89 LYS A N 1
ATOM 711 C CA . LYS A 1 89 ? 1.196 0.483 4.844 1.00 96.69 89 LYS A CA 1
ATOM 712 C C . LYS A 1 89 ? 0.894 1.604 3.856 1.00 96.69 89 LYS A C 1
ATOM 714 O O . LYS A 1 89 ? 1.369 1.520 2.726 1.00 96.69 89 LYS A O 1
ATOM 719 N N . ASP A 1 90 ? 0.186 2.644 4.278 1.00 97.50 90 ASP A N 1
ATOM 720 C CA . ASP A 1 90 ? -0.126 3.803 3.443 1.00 97.50 90 ASP A CA 1
ATOM 721 C C . ASP A 1 90 ? 1.138 4.582 3.062 1.00 97.50 90 ASP A C 1
ATOM 723 O O . ASP A 1 90 ? 1.311 4.940 1.896 1.00 97.50 90 ASP A O 1
ATOM 727 N N . GLU A 1 91 ? 2.075 4.776 3.993 1.00 96.94 91 GLU A N 1
ATOM 728 C CA . GLU A 1 91 ? 3.380 5.383 3.691 1.00 96.94 91 GLU A CA 1
ATOM 729 C C . GLU A 1 91 ? 4.188 4.549 2.690 1.00 96.94 91 GLU A C 1
ATOM 731 O O . GLU A 1 91 ? 4.720 5.077 1.710 1.00 96.94 91 GLU A O 1
ATOM 736 N N . LYS A 1 92 ? 4.240 3.223 2.883 1.00 96.94 92 LYS A N 1
ATOM 737 C CA . LYS A 1 92 ? 4.909 2.316 1.936 1.00 96.94 92 LYS A CA 1
ATOM 738 C C . LYS A 1 92 ? 4.259 2.349 0.558 1.00 96.94 92 LYS A C 1
ATOM 740 O O . LYS A 1 92 ? 4.966 2.325 -0.445 1.00 96.94 92 LYS A O 1
ATOM 745 N N . MET A 1 93 ? 2.932 2.401 0.506 1.00 97.00 93 MET A N 1
ATOM 746 C CA . MET A 1 93 ? 2.171 2.448 -0.737 1.00 97.00 93 MET A CA 1
ATOM 747 C C . MET A 1 93 ? 2.422 3.751 -1.499 1.00 97.00 93 MET A C 1
ATOM 749 O O . MET A 1 93 ? 2.672 3.695 -2.701 1.00 97.00 93 MET A O 1
ATOM 753 N N . LYS A 1 94 ? 2.479 4.898 -0.808 1.00 97.38 94 LYS A N 1
ATOM 754 C CA . LYS A 1 94 ? 2.900 6.177 -1.408 1.00 97.38 94 LYS A CA 1
ATOM 755 C C . LYS A 1 94 ? 4.309 6.087 -1.998 1.00 97.38 94 LYS A C 1
ATOM 757 O O . LYS A 1 94 ? 4.498 6.402 -3.168 1.00 97.38 94 LYS A O 1
ATOM 762 N N . GLY A 1 95 ? 5.273 5.563 -1.236 1.00 97.56 95 GLY A N 1
ATOM 763 C CA . GLY A 1 95 ? 6.650 5.409 -1.717 1.00 97.56 95 GLY A CA 1
ATOM 764 C C . GLY A 1 95 ? 6.792 4.439 -2.899 1.00 97.56 95 GLY A C 1
ATOM 765 O O . GLY A 1 95 ? 7.654 4.628 -3.757 1.00 97.56 95 GLY A O 1
ATOM 766 N N . LEU A 1 96 ? 5.957 3.397 -2.976 1.00 97.31 96 LEU A N 1
ATOM 767 C CA . LEU A 1 96 ? 5.902 2.507 -4.142 1.00 97.31 96 LEU A CA 1
ATOM 768 C C . LEU A 1 96 ? 5.283 3.201 -5.360 1.00 97.31 96 LEU A C 1
ATOM 770 O O . LEU A 1 96 ? 5.801 3.038 -6.461 1.00 97.31 96 LEU A O 1
ATOM 774 N N . MET A 1 97 ? 4.230 3.996 -5.165 1.00 97.50 97 MET A N 1
ATOM 775 C CA . MET A 1 97 ? 3.568 4.742 -6.236 1.00 97.50 97 MET A CA 1
ATOM 776 C C . MET A 1 97 ? 4.502 5.784 -6.867 1.00 97.50 97 MET A C 1
ATOM 778 O O . MET A 1 97 ? 4.595 5.863 -8.088 1.00 97.50 97 MET A O 1
ATOM 782 N N . GLU A 1 98 ? 5.264 6.520 -6.054 1.00 97.81 98 GLU A N 1
ATOM 783 C CA . GLU A 1 98 ? 6.279 7.465 -6.543 1.00 97.81 98 GLU A CA 1
ATOM 784 C C . GLU A 1 98 ? 7.377 6.763 -7.357 1.00 97.81 98 GLU A C 1
ATOM 786 O O . GLU A 1 98 ? 7.762 7.229 -8.429 1.00 97.81 98 GLU A O 1
ATOM 791 N N . LYS A 1 99 ? 7.863 5.606 -6.886 1.00 97.81 99 LYS A N 1
ATOM 792 C CA . LYS A 1 99 ? 8.857 4.806 -7.622 1.00 97.81 99 LYS A CA 1
ATOM 793 C C . LYS A 1 99 ? 8.312 4.264 -8.938 1.00 97.81 99 LYS A C 1
ATOM 795 O O . LYS A 1 99 ? 9.060 4.218 -9.908 1.00 97.81 99 LYS A O 1
ATOM 800 N N . MET A 1 100 ? 7.048 3.848 -8.963 1.00 97.69 100 MET A N 1
ATOM 801 C CA . MET A 1 100 ? 6.382 3.364 -10.170 1.00 97.69 100 MET A CA 1
ATOM 802 C C . MET A 1 100 ? 6.325 4.466 -11.233 1.00 97.69 100 MET A C 1
ATOM 804 O O . MET A 1 100 ? 6.792 4.242 -12.343 1.00 97.69 100 MET A O 1
ATOM 808 N N . LEU A 1 101 ? 5.886 5.675 -10.866 1.00 97.94 101 LEU A N 1
ATOM 809 C CA . LEU A 1 101 ? 5.852 6.825 -11.781 1.00 97.94 101 LEU A CA 1
ATOM 810 C C . LEU A 1 101 ? 7.244 7.182 -12.327 1.00 97.94 101 LEU A C 1
ATOM 812 O O . LEU A 1 101 ? 7.402 7.433 -13.519 1.00 97.94 101 LEU A O 1
ATOM 816 N N . LEU A 1 102 ? 8.277 7.154 -11.476 1.00 98.00 102 LEU A N 1
ATOM 817 C CA . LEU A 1 102 ? 9.661 7.394 -11.906 1.00 98.00 102 LEU A CA 1
ATOM 818 C C . LEU A 1 102 ? 10.185 6.322 -12.872 1.00 98.00 102 LEU A C 1
ATOM 820 O O . LEU A 1 102 ? 11.044 6.614 -13.704 1.00 98.00 102 LEU A O 1
ATOM 824 N N . LEU A 1 103 ? 9.740 5.071 -12.728 1.00 97.69 103 LEU A N 1
ATOM 825 C CA . LEU A 1 103 ? 10.114 3.991 -13.640 1.00 97.69 103 LEU A CA 1
ATOM 826 C C . LEU A 1 103 ? 9.378 4.112 -14.974 1.00 97.69 103 LEU A C 1
ATOM 828 O O . LEU A 1 103 ? 10.035 3.987 -16.001 1.00 97.69 103 LEU A O 1
ATOM 832 N N . GLU A 1 104 ? 8.085 4.439 -14.964 1.00 97.81 104 GLU A N 1
ATOM 833 C CA . GLU A 1 104 ? 7.301 4.695 -16.182 1.00 97.81 104 GLU A CA 1
ATOM 834 C C . GLU A 1 104 ? 7.897 5.848 -17.008 1.00 97.81 104 GLU A C 1
ATOM 836 O O . GLU A 1 104 ? 8.035 5.744 -18.227 1.00 97.81 104 GLU A O 1
ATOM 841 N N . GLU A 1 105 ? 8.329 6.936 -16.359 1.00 97.88 105 GLU A N 1
ATOM 842 C CA . GLU A 1 105 ? 8.983 8.055 -17.050 1.00 97.88 105 GLU A CA 1
ATOM 843 C C . GLU A 1 105 ? 10.331 7.647 -17.670 1.00 97.88 105 GLU A C 1
ATOM 845 O O . GLU A 1 105 ? 10.645 8.019 -18.804 1.00 97.88 105 GLU A O 1
ATOM 850 N N . LYS A 1 106 ? 11.130 6.847 -16.950 1.00 97.62 106 LYS A N 1
ATOM 851 C CA . LYS A 1 106 ? 12.403 6.321 -17.468 1.00 97.62 106 LYS A CA 1
ATOM 852 C C . LYS A 1 106 ? 12.204 5.348 -18.623 1.00 97.62 106 LYS A C 1
ATOM 854 O O . LYS A 1 106 ? 12.990 5.385 -19.563 1.00 97.62 106 LYS A O 1
ATOM 859 N N . GLU A 1 107 ? 11.196 4.487 -18.543 1.00 97.88 107 GLU A N 1
ATOM 860 C CA . GLU A 1 107 ? 10.846 3.541 -19.602 1.00 97.88 107 GLU A CA 1
ATOM 861 C C . GLU A 1 107 ? 10.463 4.289 -20.877 1.00 97.88 107 GLU A C 1
ATOM 863 O O . GLU A 1 107 ? 11.053 4.042 -21.925 1.00 97.88 107 GLU A O 1
ATOM 868 N N . LYS A 1 108 ? 9.598 5.304 -20.764 1.00 97.88 108 LYS A N 1
ATOM 869 C CA . LYS A 1 108 ? 9.228 6.155 -21.897 1.00 97.88 108 LYS A CA 1
ATOM 870 C C . LYS A 1 108 ? 10.445 6.810 -22.555 1.00 97.88 108 LYS A C 1
ATOM 872 O O . LYS A 1 108 ? 10.563 6.802 -23.776 1.00 97.88 108 LYS A O 1
ATOM 877 N N . LYS A 1 109 ? 11.367 7.352 -21.754 1.00 97.69 109 LYS A N 1
ATOM 878 C CA . LYS A 1 109 ? 12.595 7.964 -22.278 1.00 97.69 109 LYS A CA 1
ATOM 879 C C . LYS A 1 109 ? 13.492 6.944 -22.989 1.00 97.69 109 LYS A C 1
ATOM 881 O O . LYS A 1 109 ? 14.055 7.250 -24.032 1.00 97.69 109 LYS A O 1
ATOM 886 N N . LEU A 1 110 ? 13.626 5.739 -22.435 1.00 97.88 110 LEU A N 1
ATOM 887 C CA . LEU A 1 110 ? 14.401 4.669 -23.066 1.00 97.88 110 LEU A CA 1
ATOM 888 C C . LEU A 1 110 ? 13.774 4.202 -24.383 1.00 97.88 110 LEU A C 1
ATOM 890 O O . LEU A 1 110 ? 14.508 3.886 -25.316 1.00 97.88 110 LEU A O 1
ATOM 894 N N . ASP A 1 111 ? 12.445 4.174 -24.474 1.00 98.00 111 ASP A N 1
ATOM 895 C CA . ASP A 1 111 ? 11.744 3.861 -25.718 1.00 98.00 111 ASP A CA 1
ATOM 896 C C . ASP A 1 111 ? 11.963 4.941 -26.787 1.00 98.00 111 ASP A C 1
ATOM 898 O O . ASP A 1 111 ? 12.224 4.603 -27.943 1.00 98.00 111 ASP A O 1
ATOM 902 N N . GLU A 1 112 ? 11.936 6.222 -26.407 1.00 97.88 112 GLU A N 1
ATOM 903 C CA . GLU A 1 112 ? 12.295 7.340 -27.294 1.00 97.88 112 GLU A CA 1
ATOM 904 C C . GLU A 1 112 ? 13.749 7.199 -27.792 1.00 97.88 112 GLU A C 1
ATOM 906 O O . GLU A 1 112 ? 13.988 7.149 -29.002 1.00 97.88 112 GLU A O 1
ATOM 911 N N . ASP A 1 113 ? 14.710 7.005 -26.879 1.00 98.00 113 ASP A N 1
ATOM 912 C CA . ASP A 1 113 ? 16.132 6.820 -27.212 1.00 98.00 113 ASP A CA 1
ATOM 913 C C . ASP A 1 113 ? 16.358 5.597 -28.127 1.00 98.00 113 ASP A C 1
ATOM 915 O O . ASP A 1 113 ? 17.206 5.612 -29.027 1.00 98.00 113 ASP A O 1
ATOM 919 N N . LYS A 1 114 ? 15.598 4.515 -27.921 1.00 97.88 114 LYS A N 1
ATOM 920 C CA . LYS A 1 114 ? 15.669 3.297 -28.737 1.00 97.88 114 LYS A CA 1
ATOM 921 C C . LYS A 1 114 ? 15.210 3.549 -30.170 1.00 97.88 114 LYS A C 1
ATOM 923 O O . LYS A 1 114 ? 15.871 3.074 -31.096 1.00 97.88 114 LYS A O 1
ATOM 928 N N . VAL A 1 115 ? 14.108 4.273 -30.362 1.00 98.12 115 VAL A N 1
ATOM 929 C CA . VAL A 1 115 ? 13.600 4.628 -31.698 1.00 98.12 115 VAL A CA 1
ATOM 930 C C . VAL A 1 115 ? 14.599 5.528 -32.430 1.00 98.12 115 VAL A C 1
ATOM 932 O O . VAL A 1 115 ? 14.903 5.287 -33.604 1.00 98.12 115 VAL A O 1
ATOM 935 N N . ASP A 1 116 ? 15.184 6.501 -31.732 1.00 97.94 116 ASP A N 1
ATOM 936 C CA . ASP A 1 116 ? 16.204 7.391 -32.293 1.00 97.94 116 ASP A CA 1
ATOM 937 C C . ASP A 1 116 ? 17.459 6.625 -32.730 1.00 97.94 116 ASP A C 1
ATOM 939 O O . ASP A 1 116 ? 17.983 6.827 -33.831 1.00 97.94 116 ASP A O 1
ATOM 943 N N . LEU A 1 117 ? 17.943 5.705 -31.891 1.00 97.88 117 LEU A N 1
ATOM 944 C CA . LEU A 1 117 ? 19.092 4.864 -32.225 1.00 97.88 117 LEU A CA 1
ATOM 945 C C . LEU A 1 117 ? 18.790 3.921 -33.390 1.00 97.88 117 LEU A C 1
ATOM 947 O O . LEU A 1 117 ? 19.630 3.763 -34.276 1.00 97.88 117 LEU A O 1
ATOM 951 N N . GLN A 1 118 ? 17.600 3.321 -33.425 1.00 97.75 118 GLN A N 1
ATOM 952 C CA . GLN A 1 118 ? 17.186 2.452 -34.525 1.00 97.75 118 GLN A CA 1
ATOM 953 C C . GLN A 1 118 ? 17.149 3.214 -35.857 1.00 97.75 118 GLN A C 1
ATOM 955 O O . GLN A 1 118 ? 17.617 2.694 -36.872 1.00 97.75 118 GLN A O 1
ATOM 960 N N . THR A 1 119 ? 16.670 4.459 -35.839 1.00 97.81 119 THR A N 1
ATOM 961 C CA . THR A 1 119 ? 16.660 5.347 -37.011 1.00 97.81 119 THR A CA 1
ATOM 962 C C . THR A 1 119 ? 18.084 5.634 -37.493 1.00 97.81 119 THR A C 1
ATOM 964 O O . THR A 1 119 ? 18.393 5.397 -38.660 1.00 97.81 119 THR A O 1
ATOM 967 N N . LYS A 1 120 ? 18.998 6.016 -36.590 1.00 97.31 120 LYS A N 1
ATOM 968 C CA . LYS A 1 120 ? 20.413 6.263 -36.937 1.00 97.31 120 LYS A CA 1
ATOM 969 C C . LYS A 1 120 ? 21.117 5.029 -37.499 1.00 97.31 120 LYS A C 1
ATOM 971 O O . LYS A 1 120 ? 21.909 5.133 -38.430 1.00 97.31 120 LYS A O 1
ATOM 976 N N . VAL A 1 121 ? 20.846 3.846 -36.946 1.00 97.81 121 VAL A N 1
ATOM 977 C CA . VAL A 1 121 ? 21.408 2.585 -37.458 1.00 97.81 121 VAL A CA 1
ATOM 978 C C . VAL A 1 121 ? 20.913 2.305 -38.876 1.00 97.81 121 VAL A C 1
ATOM 980 O O . VAL A 1 121 ? 21.701 1.885 -39.726 1.00 97.81 121 VAL A O 1
ATOM 983 N N . MET A 1 122 ? 19.633 2.557 -39.154 1.00 97.06 122 MET A N 1
ATOM 984 C CA . MET A 1 122 ? 19.063 2.402 -40.491 1.00 97.06 122 MET A CA 1
ATOM 985 C C . MET A 1 122 ? 19.705 3.371 -41.493 1.00 97.06 122 MET A C 1
ATOM 987 O O . MET A 1 122 ? 20.121 2.928 -42.564 1.00 97.06 122 MET A O 1
ATOM 991 N N . GLU A 1 123 ? 19.865 4.644 -41.128 1.00 97.25 123 GLU A N 1
ATOM 992 C CA . GLU A 1 123 ? 20.540 5.661 -41.948 1.00 97.25 123 GLU A CA 1
ATOM 993 C C . GLU A 1 123 ? 21.989 5.273 -42.268 1.00 97.25 123 GLU A C 1
ATOM 995 O O . GLU A 1 123 ? 22.354 5.178 -43.440 1.00 97.25 123 GLU A O 1
ATOM 1000 N N . MET A 1 124 ? 22.794 4.940 -41.251 1.00 96.31 124 MET A N 1
ATOM 1001 C CA . MET A 1 124 ? 24.184 4.506 -41.452 1.00 96.31 124 MET A CA 1
ATOM 1002 C C . MET A 1 124 ? 24.278 3.238 -42.310 1.00 96.31 124 MET A C 1
ATOM 1004 O O . MET A 1 124 ? 25.213 3.075 -43.092 1.00 96.31 124 MET A O 1
ATOM 1008 N N . THR A 1 125 ? 23.314 2.322 -42.185 1.00 96.81 125 THR A N 1
ATOM 1009 C CA . THR A 1 125 ? 23.271 1.106 -43.008 1.00 96.81 125 THR A CA 1
ATOM 1010 C C . THR A 1 125 ? 23.001 1.436 -44.476 1.00 96.81 125 THR A C 1
ATOM 1012 O O . THR A 1 125 ? 23.596 0.815 -45.357 1.00 96.81 125 THR A O 1
ATOM 1015 N N . MET A 1 126 ? 22.123 2.405 -44.757 1.00 96.50 126 MET A N 1
ATOM 1016 C CA . MET A 1 126 ? 21.884 2.879 -46.122 1.00 96.50 126 MET A CA 1
ATOM 1017 C C . MET A 1 126 ? 23.113 3.590 -46.686 1.00 96.50 126 MET A C 1
ATOM 1019 O O . MET A 1 126 ? 23.550 3.245 -47.780 1.00 96.50 126 MET A O 1
ATOM 102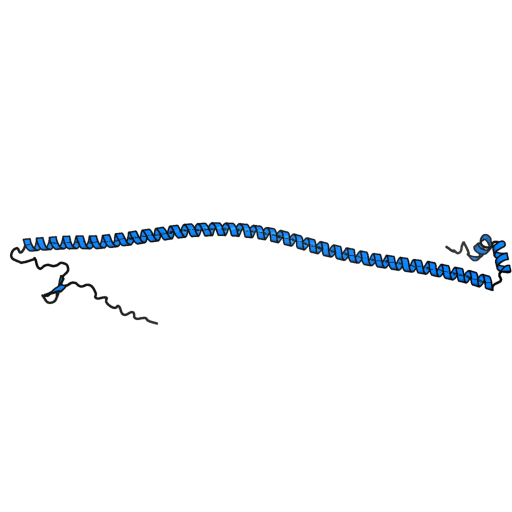3 N N . GLU A 1 127 ? 23.710 4.513 -45.929 1.00 96.81 127 GLU A N 1
ATOM 1024 C CA . GLU A 1 127 ? 24.915 5.243 -46.341 1.00 96.81 127 GLU A CA 1
ATOM 1025 C C . GLU A 1 127 ? 26.073 4.287 -46.650 1.00 96.81 127 GLU A C 1
ATOM 1027 O O . GLU A 1 127 ? 26.715 4.400 -47.694 1.00 96.81 127 GLU A O 1
ATOM 1032 N N . LYS A 1 128 ? 26.282 3.273 -45.800 1.00 96.25 128 LYS A N 1
ATOM 1033 C CA . LYS A 1 128 ? 27.280 2.224 -46.029 1.00 96.25 128 LYS A CA 1
ATOM 1034 C C . LYS A 1 128 ? 27.043 1.481 -47.347 1.00 96.25 128 LYS A C 1
ATOM 1036 O O . LYS A 1 128 ? 27.994 1.288 -48.098 1.00 96.25 128 LYS A O 1
ATOM 1041 N N . LYS A 1 129 ? 25.803 1.072 -47.644 1.00 96.50 129 LYS A N 1
ATOM 1042 C CA . LYS A 1 129 ? 25.472 0.372 -48.901 1.00 96.50 129 LYS A CA 1
ATOM 1043 C C . LYS A 1 129 ? 25.724 1.246 -50.128 1.00 96.50 129 LYS A C 1
ATOM 1045 O O . LYS A 1 129 ? 26.242 0.751 -51.130 1.00 96.50 129 LYS A O 1
ATOM 1050 N N . THR A 1 130 ? 25.376 2.528 -50.045 1.00 95.94 130 THR A N 1
ATOM 1051 C CA . THR A 1 130 ? 25.638 3.495 -51.115 1.00 95.94 130 THR A CA 1
ATOM 1052 C C . THR A 1 130 ? 27.139 3.642 -51.339 1.00 95.94 130 THR A C 1
ATOM 1054 O O . THR A 1 130 ? 27.605 3.412 -52.448 1.00 95.94 130 THR A O 1
ATOM 1057 N N . LEU A 1 131 ? 27.918 3.887 -50.280 1.00 95.50 131 LEU A N 1
ATOM 1058 C CA . LEU A 1 131 ? 29.378 4.006 -50.367 1.00 95.50 131 LEU A CA 1
ATOM 1059 C C . LEU A 1 131 ? 30.057 2.731 -50.886 1.00 95.50 131 LEU A C 1
ATOM 1061 O O . LEU A 1 131 ? 31.019 2.815 -51.645 1.00 95.50 131 LEU A O 1
ATOM 1065 N N . GLU A 1 132 ? 29.584 1.546 -50.494 1.00 94.31 132 GLU A N 1
ATOM 1066 C CA . GLU A 1 132 ? 30.095 0.274 -51.018 1.00 94.31 132 GLU A CA 1
ATOM 1067 C C . GLU A 1 132 ? 29.819 0.123 -52.517 1.00 94.31 132 GLU A C 1
ATOM 1069 O O . GLU A 1 132 ? 30.697 -0.320 -53.258 1.00 94.31 132 GLU A O 1
ATOM 1074 N N . THR A 1 133 ? 28.628 0.521 -52.967 1.00 95.06 133 THR A N 1
ATOM 1075 C CA . THR A 1 133 ? 28.249 0.499 -54.386 1.00 95.06 133 THR A CA 1
ATOM 1076 C C . THR A 1 133 ? 29.077 1.505 -55.181 1.00 95.06 133 THR A C 1
ATOM 1078 O O . THR A 1 133 ? 29.684 1.136 -56.183 1.00 95.06 133 THR A O 1
ATOM 1081 N N . ASP A 1 134 ? 29.196 2.738 -54.690 1.00 94.88 134 ASP A N 1
ATOM 1082 C CA . ASP A 1 134 ? 29.996 3.794 -55.313 1.00 94.88 134 ASP A CA 1
ATOM 1083 C C . ASP A 1 134 ? 31.469 3.392 -55.409 1.00 94.88 134 ASP A C 1
ATOM 1085 O O . ASP A 1 134 ? 32.106 3.590 -56.441 1.00 94.88 134 ASP A O 1
ATOM 1089 N N . LYS A 1 135 ? 32.014 2.760 -54.362 1.00 94.75 135 LYS A N 1
ATOM 1090 C CA . LYS A 1 135 ? 33.388 2.247 -54.366 1.00 94.75 135 LYS A CA 1
ATOM 1091 C C . LYS A 1 135 ? 33.584 1.138 -55.402 1.00 94.75 135 LYS A C 1
ATOM 1093 O O . LYS A 1 135 ? 34.613 1.137 -56.076 1.00 94.75 135 LYS A O 1
ATOM 1098 N N . LYS A 1 136 ? 32.641 0.194 -55.521 1.00 91.75 136 LYS A N 1
ATOM 1099 C CA . LYS A 1 136 ? 32.697 -0.878 -56.532 1.00 91.75 136 LYS A CA 1
ATOM 1100 C C . LYS A 1 136 ? 32.640 -0.302 -57.945 1.00 91.75 136 LYS A C 1
ATOM 1102 O O . LYS A 1 136 ? 33.504 -0.626 -58.754 1.00 91.75 136 LYS A O 1
ATOM 1107 N N . ASN A 1 137 ? 31.693 0.599 -58.195 1.00 92.56 137 ASN A N 1
ATOM 1108 C CA . ASN A 1 137 ? 31.539 1.271 -59.483 1.00 92.56 137 ASN A CA 1
ATOM 1109 C C . ASN A 1 137 ? 32.800 2.060 -59.843 1.00 92.56 137 ASN A C 1
ATOM 1111 O O . ASN A 1 137 ? 33.350 1.877 -60.919 1.00 92.56 137 ASN A O 1
ATOM 1115 N N . HIS A 1 138 ? 33.333 2.850 -58.907 1.00 93.94 138 HIS A N 1
ATOM 1116 C CA . HIS A 1 138 ? 34.561 3.605 -59.136 1.00 93.94 138 HIS A CA 1
ATOM 1117 C C . HIS A 1 138 ? 35.766 2.699 -59.430 1.00 93.94 138 HIS A C 1
ATOM 1119 O O . HIS A 1 138 ? 36.575 3.013 -60.299 1.00 93.94 138 HIS A O 1
ATOM 1125 N N . GLY A 1 139 ? 35.895 1.571 -58.723 1.00 92.56 139 GLY A N 1
ATOM 1126 C CA . GLY A 1 139 ? 36.941 0.584 -58.994 1.00 92.56 139 GLY A CA 1
ATOM 1127 C C . GLY A 1 139 ? 36.840 0.002 -60.405 1.00 92.56 139 GLY A C 1
ATOM 1128 O O . GLY A 1 139 ? 37.850 -0.073 -61.103 1.00 92.56 139 GLY A O 1
ATOM 1129 N N . PHE A 1 140 ? 35.625 -0.345 -60.833 1.00 89.75 140 PHE A N 1
ATOM 1130 C CA . PHE A 1 140 ? 35.355 -0.839 -62.181 1.00 89.75 140 PHE A CA 1
ATOM 1131 C C . PHE A 1 140 ? 35.647 0.227 -63.249 1.00 89.75 140 PHE A C 1
ATOM 1133 O O . PHE A 1 140 ? 36.395 -0.038 -64.187 1.00 89.75 140 PHE A O 1
ATOM 1140 N N . ASP A 1 141 ? 35.171 1.460 -63.063 1.00 92.81 141 ASP A N 1
ATOM 1141 C CA . ASP A 1 141 ? 35.423 2.577 -63.983 1.00 92.81 141 ASP A CA 1
ATOM 1142 C C . ASP A 1 141 ? 36.928 2.841 -64.154 1.00 92.81 141 ASP A C 1
ATOM 1144 O O . ASP A 1 141 ? 37.429 2.998 -65.270 1.00 92.81 141 ASP A O 1
ATOM 1148 N N . MET A 1 142 ? 37.679 2.851 -63.048 1.00 94.25 142 MET A N 1
ATOM 1149 C CA . MET A 1 142 ? 39.131 3.043 -63.076 1.00 94.25 142 MET A CA 1
ATOM 1150 C C . MET A 1 142 ? 39.863 1.881 -63.755 1.00 94.25 142 MET A C 1
ATOM 1152 O O . MET A 1 142 ? 40.878 2.112 -64.418 1.00 94.25 142 MET A O 1
ATOM 1156 N N . PHE A 1 143 ? 39.364 0.650 -63.613 1.00 92.94 143 PHE A N 1
ATOM 1157 C CA . PHE A 1 143 ? 39.901 -0.517 -64.308 1.00 92.94 143 PHE A CA 1
ATOM 1158 C C . PHE A 1 143 ? 39.697 -0.415 -65.823 1.00 92.94 143 PHE A C 1
ATOM 1160 O O . PHE A 1 143 ? 40.676 -0.538 -66.558 1.00 92.94 143 PHE A O 1
ATOM 1167 N N . ILE A 1 144 ? 38.482 -0.099 -66.288 1.00 91.12 144 ILE A N 1
ATOM 1168 C CA . ILE A 1 144 ? 38.180 0.070 -67.720 1.00 91.12 144 ILE A CA 1
ATOM 1169 C C . ILE A 1 144 ? 39.043 1.178 -68.335 1.00 91.12 144 ILE A C 1
ATOM 1171 O O . ILE A 1 144 ? 39.700 0.959 -69.352 1.00 91.12 144 ILE A O 1
ATOM 1175 N N . LEU A 1 145 ? 39.156 2.334 -67.671 1.00 92.88 145 LEU A N 1
ATOM 1176 C CA . LEU A 1 145 ? 40.034 3.420 -68.126 1.00 92.88 145 LEU A CA 1
ATOM 1177 C C . LEU A 1 145 ? 41.510 2.995 -68.207 1.00 92.88 145 LEU A C 1
ATOM 1179 O O . LEU A 1 145 ? 42.239 3.406 -69.115 1.00 92.88 145 LEU A O 1
ATOM 1183 N N . GLY A 1 146 ? 41.974 2.198 -67.240 1.00 95.12 146 GLY A N 1
ATOM 1184 C CA . GLY A 1 146 ? 43.325 1.642 -67.231 1.00 95.12 146 GLY A CA 1
ATOM 1185 C C . GLY A 1 146 ? 43.559 0.659 -68.378 1.00 95.12 146 GLY A C 1
ATOM 1186 O O . GLY A 1 146 ? 44.599 0.734 -69.039 1.00 95.12 146 GLY A O 1
ATOM 1187 N N . PHE A 1 147 ? 42.584 -0.214 -68.635 1.00 93.69 147 PHE A N 1
ATOM 1188 C CA . PHE A 1 147 ? 42.594 -1.176 -69.730 1.00 93.69 147 PHE A CA 1
ATOM 1189 C C . PHE A 1 147 ? 42.651 -0.477 -71.091 1.00 93.69 147 PHE A C 1
ATOM 1191 O O . PHE A 1 147 ? 43.585 -0.724 -71.854 1.00 93.69 147 PHE A O 1
ATOM 1198 N N . ASP A 1 148 ? 41.749 0.471 -71.357 1.00 92.62 148 ASP A N 1
ATOM 1199 C CA . ASP A 1 148 ? 41.724 1.236 -72.611 1.00 92.62 148 ASP A CA 1
ATOM 1200 C C . ASP A 1 148 ? 43.069 1.922 -72.868 1.00 92.62 148 ASP A C 1
ATOM 1202 O O . ASP A 1 148 ? 43.635 1.867 -73.963 1.00 92.62 148 ASP A O 1
ATOM 1206 N N . ARG A 1 149 ? 43.654 2.515 -71.821 1.00 94.12 149 ARG A N 1
ATOM 1207 C CA . ARG A 1 149 ? 44.968 3.153 -71.916 1.00 94.12 149 ARG A CA 1
ATOM 1208 C C . ARG A 1 149 ? 46.087 2.154 -72.229 1.00 94.12 149 ARG A C 1
ATOM 1210 O O . ARG A 1 149 ? 47.045 2.530 -72.907 1.00 94.12 149 ARG A O 1
ATOM 1217 N N . ALA A 1 150 ? 46.014 0.923 -71.728 1.00 93.38 150 ALA A N 1
ATOM 1218 C CA . ALA A 1 150 ? 46.974 -0.132 -72.048 1.00 93.38 150 ALA A CA 1
ATOM 1219 C C . ALA A 1 150 ? 46.812 -0.624 -73.496 1.00 93.38 150 ALA A C 1
ATOM 1221 O O . ALA A 1 150 ? 47.817 -0.801 -74.187 1.00 93.38 150 ALA A O 1
ATOM 1222 N N . VAL A 1 151 ? 45.574 -0.756 -73.983 1.00 90.94 151 VAL A N 1
ATOM 1223 C CA . VAL A 1 151 ? 45.277 -1.082 -75.388 1.00 90.94 151 VAL A CA 1
ATOM 1224 C C . VAL A 1 151 ? 45.856 -0.021 -76.326 1.00 90.94 151 VAL A C 1
ATOM 1226 O O . VAL A 1 151 ? 46.532 -0.363 -77.297 1.00 90.94 151 VAL A O 1
ATOM 1229 N N . GLU A 1 152 ? 45.686 1.269 -76.016 1.00 91.50 152 GLU A N 1
ATOM 1230 C CA . GLU A 1 152 ? 46.287 2.355 -76.806 1.00 91.50 152 GLU A CA 1
ATOM 1231 C C . GLU A 1 152 ? 47.823 2.304 -76.807 1.00 91.50 152 GLU A C 1
ATOM 1233 O O . GLU A 1 152 ? 48.460 2.502 -77.845 1.00 91.50 152 GLU A O 1
ATOM 1238 N N . GLN A 1 153 ? 48.444 1.989 -75.664 1.00 92.62 153 GLN A N 1
ATOM 1239 C CA . GLN A 1 153 ? 49.898 1.804 -75.590 1.00 92.62 153 GLN A CA 1
ATOM 1240 C C . GLN A 1 153 ? 50.371 0.619 -76.441 1.00 92.62 153 GLN A C 1
ATOM 1242 O O . GLN A 1 153 ? 51.374 0.734 -77.147 1.00 92.62 153 GLN A O 1
ATOM 1247 N N . ALA A 1 154 ? 49.650 -0.503 -76.417 1.00 92.06 154 ALA A N 1
ATOM 1248 C CA . ALA A 1 154 ? 49.966 -1.670 -77.234 1.00 92.06 154 ALA A CA 1
ATOM 1249 C C . ALA A 1 154 ? 49.831 -1.362 -78.734 1.00 92.06 154 ALA A C 1
ATOM 1251 O O . ALA A 1 154 ? 50.728 -1.691 -79.517 1.00 92.06 154 ALA A O 1
ATOM 1252 N N . ARG A 1 155 ? 48.767 -0.647 -79.123 1.00 91.38 155 ARG A N 1
ATOM 1253 C CA . ARG A 1 155 ? 48.534 -0.204 -80.505 1.00 91.38 155 ARG A CA 1
ATOM 1254 C C . ARG A 1 155 ? 49.653 0.699 -81.019 1.00 91.38 155 ARG A C 1
ATOM 1256 O O . ARG A 1 155 ? 50.060 0.567 -82.170 1.00 91.38 155 ARG A O 1
ATOM 1263 N N . PHE A 1 156 ? 50.182 1.581 -80.172 1.00 92.12 156 PHE A N 1
ATOM 1264 C CA . PHE A 1 156 ? 51.319 2.434 -80.525 1.00 92.12 156 PHE A CA 1
ATOM 1265 C C . PHE A 1 156 ? 52.596 1.627 -80.820 1.00 92.12 156 PHE A C 1
ATOM 1267 O O . PHE A 1 156 ? 53.331 1.959 -81.750 1.00 92.12 156 PHE A O 1
ATOM 1274 N N . ILE A 1 157 ? 52.860 0.562 -80.054 1.00 93.75 157 ILE A N 1
ATOM 1275 C CA . ILE A 1 157 ? 54.061 -0.277 -80.204 1.00 93.75 157 ILE A CA 1
ATOM 1276 C C . ILE A 1 157 ? 53.949 -1.223 -81.412 1.00 93.75 157 ILE A C 1
ATOM 1278 O O . ILE A 1 157 ? 54.944 -1.451 -82.102 1.00 93.75 157 ILE A O 1
ATOM 1282 N N . ALA A 1 158 ? 52.760 -1.769 -81.684 1.00 91.88 158 ALA A N 1
ATOM 1283 C CA . ALA A 1 158 ? 52.534 -2.766 -82.733 1.00 91.88 158 ALA A CA 1
ATOM 1284 C C . ALA A 1 158 ? 51.354 -2.387 -83.654 1.00 91.88 158 ALA A C 1
ATOM 1286 O O . ALA A 1 158 ? 50.312 -3.040 -83.629 1.00 91.88 158 ALA A O 1
ATOM 1287 N N . PRO A 1 159 ? 51.504 -1.367 -84.519 1.00 88.00 159 PRO A N 1
ATOM 1288 C CA . PRO A 1 159 ? 50.387 -0.769 -85.260 1.00 88.00 159 PRO A CA 1
ATOM 1289 C C . PRO A 1 159 ? 49.760 -1.675 -86.332 1.00 88.00 159 PRO A C 1
ATOM 1291 O O . PRO A 1 159 ? 48.711 -1.342 -86.874 1.00 88.00 159 PRO A O 1
ATOM 1294 N N . THR A 1 160 ? 50.399 -2.795 -86.678 1.00 91.12 160 THR A N 1
ATOM 1295 C CA . THR A 1 160 ? 49.907 -3.750 -87.683 1.00 91.12 160 THR A CA 1
ATOM 1296 C C . THR A 1 160 ? 49.075 -4.891 -87.094 1.00 91.12 160 THR A C 1
ATOM 1298 O O . THR A 1 160 ? 48.548 -5.694 -87.862 1.00 91.12 160 THR A O 1
ATOM 1301 N N . LEU A 1 161 ? 48.976 -4.999 -85.763 1.00 87.00 161 LEU A N 1
ATOM 1302 C CA . LEU A 1 161 ? 48.139 -5.993 -85.088 1.00 87.00 161 LEU A CA 1
ATOM 1303 C C . LEU A 1 161 ? 46.739 -5.431 -84.814 1.00 87.00 161 LEU A C 1
ATOM 1305 O O . LEU A 1 161 ? 46.580 -4.244 -84.533 1.00 87.00 161 LEU A O 1
ATOM 1309 N N . ASP A 1 162 ? 45.730 -6.301 -84.881 1.00 85.44 162 ASP A N 1
ATOM 1310 C CA . ASP A 1 162 ? 44.352 -5.948 -84.547 1.00 85.44 162 ASP A CA 1
ATOM 1311 C C . ASP A 1 162 ? 44.099 -6.128 -83.045 1.00 85.44 162 ASP A C 1
ATOM 1313 O O . ASP A 1 162 ? 44.214 -7.228 -82.504 1.00 85.44 162 ASP A O 1
ATOM 1317 N N . PHE A 1 163 ? 43.749 -5.028 -82.384 1.00 85.44 163 PHE A N 1
ATOM 1318 C CA . PHE A 1 163 ? 43.417 -4.982 -80.962 1.00 85.44 163 PHE A CA 1
ATOM 1319 C C . PHE A 1 163 ? 41.909 -4.842 -80.714 1.00 85.44 163 PHE A C 1
ATOM 1321 O O . PHE A 1 163 ? 41.499 -4.772 -79.562 1.00 85.44 163 PHE A O 1
ATOM 1328 N N . ALA A 1 164 ? 41.071 -4.809 -81.760 1.00 83.75 164 ALA A N 1
ATOM 1329 C CA . ALA A 1 164 ? 39.617 -4.683 -81.615 1.00 83.75 164 ALA A CA 1
ATOM 1330 C C . ALA A 1 164 ? 38.973 -5.894 -80.920 1.00 83.75 164 ALA A C 1
ATOM 1332 O O . ALA A 1 164 ? 37.861 -5.794 -80.414 1.00 83.75 164 ALA A O 1
ATOM 1333 N N . VAL A 1 165 ? 39.676 -7.029 -80.893 1.00 82.50 165 VAL A N 1
ATOM 1334 C CA . VAL A 1 165 ? 39.247 -8.265 -80.225 1.00 82.50 165 VAL A CA 1
ATOM 1335 C C . VAL A 1 165 ? 39.622 -8.326 -78.738 1.00 82.50 165 VAL A C 1
ATOM 1337 O O . VAL A 1 165 ? 39.287 -9.308 -78.082 1.00 82.50 165 VAL A O 1
ATOM 1340 N N . MET A 1 166 ? 40.343 -7.330 -78.204 1.00 86.00 166 MET A N 1
ATOM 1341 C CA . MET A 1 166 ? 40.663 -7.282 -76.775 1.00 86.00 166 MET A CA 1
ATOM 1342 C C . MET A 1 166 ? 39.429 -6.890 -75.964 1.00 86.00 166 MET A C 1
ATOM 1344 O O . MET A 1 166 ? 38.806 -5.867 -76.233 1.00 86.00 166 MET A O 1
ATOM 1348 N N . ASP A 1 167 ? 39.120 -7.693 -74.950 1.00 84.38 167 ASP A N 1
ATOM 1349 C CA . ASP A 1 167 ? 37.968 -7.516 -74.072 1.00 84.38 167 ASP A CA 1
ATOM 1350 C C . ASP A 1 167 ? 38.439 -7.643 -72.612 1.00 84.38 167 ASP A C 1
ATOM 1352 O O . ASP A 1 167 ? 39.054 -8.660 -72.272 1.00 84.38 167 ASP A O 1
ATOM 1356 N N . PRO A 1 168 ? 38.210 -6.629 -71.757 1.00 84.56 168 PRO A N 1
ATOM 1357 C CA . PRO A 1 168 ? 38.626 -6.663 -70.356 1.00 84.56 168 PRO A CA 1
ATOM 1358 C C . PRO A 1 168 ? 37.894 -7.724 -69.524 1.00 84.56 168 PRO A C 1
ATOM 1360 O O . PRO A 1 168 ? 38.349 -8.029 -68.426 1.00 84.56 168 PRO A O 1
ATOM 1363 N N . CYS A 1 169 ? 36.790 -8.279 -70.027 1.00 84.94 169 CYS A N 1
ATOM 1364 C CA . CYS A 1 169 ? 36.000 -9.322 -69.375 1.00 84.94 169 CYS A CA 1
ATOM 1365 C C . CYS A 1 169 ? 36.331 -10.732 -69.886 1.00 84.94 169 CYS A C 1
ATOM 1367 O O . CYS A 1 169 ? 35.560 -11.663 -69.664 1.00 84.94 169 CYS A O 1
ATOM 1369 N N . LYS A 1 170 ? 37.440 -10.906 -70.617 1.00 85.06 170 LYS A N 1
ATOM 1370 C CA . LYS A 1 170 ? 37.832 -12.205 -71.166 1.00 85.06 170 LYS A CA 1
ATOM 1371 C C . LYS A 1 170 ? 39.279 -12.554 -70.860 1.00 85.06 170 LYS A C 1
ATOM 1373 O O . LYS A 1 170 ? 40.176 -11.715 -70.908 1.00 85.06 170 LYS A O 1
ATOM 1378 N N . VAL A 1 171 ? 39.519 -13.839 -70.638 1.00 83.00 171 VAL A N 1
ATOM 1379 C CA . VAL A 1 171 ? 40.838 -14.407 -70.342 1.00 83.00 171 VAL A CA 1
ATOM 1380 C C . VAL A 1 171 ? 41.261 -15.411 -71.411 1.00 83.00 171 VAL A C 1
ATOM 1382 O O . VAL A 1 171 ? 40.435 -16.011 -72.100 1.00 83.00 171 VAL A O 1
ATOM 1385 N N . VAL A 1 172 ? 42.574 -15.602 -71.582 1.00 83.75 172 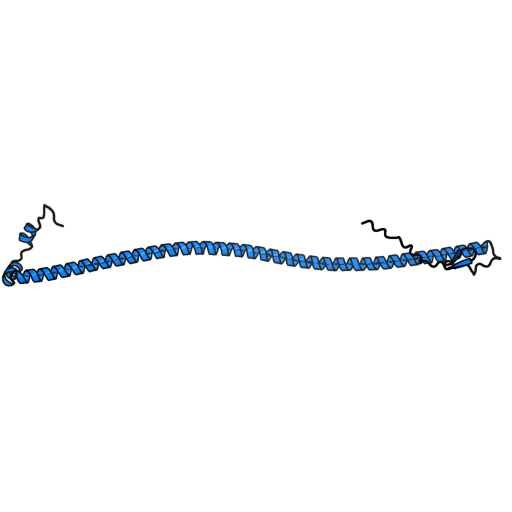VAL A N 1
ATOM 1386 C CA . VAL A 1 172 ? 43.115 -16.574 -72.545 1.00 83.75 172 VAL A CA 1
ATOM 1387 C C . VAL A 1 172 ? 43.422 -17.893 -71.839 1.00 83.75 172 VAL A C 1
ATOM 1389 O O . VAL A 1 172 ? 44.390 -17.987 -71.086 1.00 83.75 172 VAL A O 1
ATOM 1392 N N . ILE A 1 173 ? 42.647 -18.936 -72.140 1.00 82.81 173 ILE A N 1
ATOM 1393 C CA . ILE A 1 173 ? 42.854 -20.304 -71.645 1.00 82.81 173 ILE A CA 1
ATOM 1394 C C . ILE A 1 173 ? 43.166 -21.201 -72.842 1.00 82.81 173 ILE A C 1
ATOM 1396 O O . ILE A 1 173 ? 42.415 -21.247 -73.813 1.00 82.81 173 ILE A O 1
ATOM 1400 N N . ASN A 1 174 ? 44.296 -21.916 -72.802 1.00 82.69 174 ASN A N 1
ATOM 1401 C CA . ASN A 1 174 ? 44.735 -22.812 -73.885 1.00 82.69 174 ASN A CA 1
ATOM 1402 C C . ASN A 1 174 ? 44.759 -22.150 -75.283 1.00 82.69 174 ASN A C 1
ATOM 1404 O O . ASN A 1 174 ? 44.517 -22.804 -76.296 1.00 82.69 174 ASN A O 1
ATOM 1408 N N . GLY A 1 175 ? 45.050 -20.846 -75.341 1.00 82.69 175 GLY A N 1
ATOM 1409 C CA . GLY A 1 175 ? 45.105 -20.074 -76.587 1.00 82.69 175 GLY A CA 1
ATOM 1410 C C . GLY A 1 175 ? 43.746 -19.628 -77.140 1.00 82.69 175 GLY A C 1
ATOM 1411 O O . GLY A 1 175 ? 43.713 -19.057 -78.227 1.00 82.69 175 GLY A O 1
ATOM 1412 N N . GLN A 1 176 ? 42.644 -19.861 -76.421 1.00 80.06 176 GLN A N 1
ATOM 1413 C CA . GLN A 1 176 ? 41.309 -19.365 -76.765 1.00 80.06 176 GLN A CA 1
ATOM 1414 C C . GLN A 1 176 ? 40.864 -18.286 -75.781 1.00 80.06 176 GLN A C 1
ATOM 1416 O O . GLN A 1 176 ? 41.199 -18.345 -74.600 1.00 80.06 176 GLN A O 1
ATOM 1421 N N . LEU A 1 177 ? 40.111 -17.310 -76.286 1.00 81.50 177 LEU A N 1
ATOM 1422 C CA . LEU A 1 177 ? 39.520 -16.246 -75.485 1.00 81.50 177 LEU A CA 1
ATOM 1423 C C . LEU A 1 177 ? 38.187 -16.742 -74.908 1.00 81.50 177 LEU A C 1
ATOM 1425 O O . LEU A 1 177 ? 37.301 -17.130 -75.671 1.00 81.50 177 LEU A O 1
ATOM 1429 N N . VAL A 1 178 ? 38.073 -16.758 -73.584 1.00 84.00 178 VAL A N 1
ATOM 1430 C CA . VAL A 1 178 ? 36.916 -17.270 -72.835 1.00 84.00 178 VAL A CA 1
ATOM 1431 C C . VAL A 1 178 ? 36.409 -16.173 -71.900 1.00 84.00 178 VAL A C 1
ATOM 1433 O O . VAL A 1 178 ? 37.213 -15.366 -71.433 1.00 84.00 178 VAL A O 1
ATOM 1436 N N . ASP A 1 179 ? 35.096 -16.123 -71.670 1.00 83.25 179 ASP A N 1
ATOM 1437 C CA . ASP A 1 179 ? 34.484 -15.185 -70.725 1.00 83.25 179 ASP A CA 1
ATOM 1438 C C . ASP A 1 179 ? 34.992 -15.454 -69.304 1.00 83.25 179 ASP A C 1
ATOM 1440 O O . ASP A 1 179 ? 35.107 -16.606 -68.877 1.00 83.25 179 ASP A O 1
ATOM 1444 N N . ASP A 1 180 ? 35.344 -14.380 -68.602 1.00 74.38 180 ASP A N 1
ATOM 1445 C CA . ASP A 1 180 ? 35.761 -14.416 -67.203 1.00 74.38 180 ASP A CA 1
ATOM 1446 C C . ASP A 1 180 ? 34.508 -14.451 -66.311 1.00 74.38 180 ASP A C 1
ATOM 1448 O O . ASP A 1 180 ? 34.171 -13.487 -65.626 1.00 74.38 180 ASP A O 1
ATOM 1452 N N . ASP A 1 181 ? 33.731 -15.534 -66.415 1.00 59.62 181 ASP A N 1
ATOM 1453 C CA . ASP A 1 181 ? 32.545 -15.742 -65.583 1.00 59.62 181 ASP A CA 1
ATOM 1454 C C . ASP A 1 181 ? 32.986 -16.145 -64.161 1.00 59.62 181 ASP A C 1
ATOM 1456 O O . ASP A 1 181 ? 33.329 -17.301 -63.890 1.00 59.62 181 ASP A O 1
ATOM 1460 N N . GLU A 1 182 ? 32.967 -15.191 -63.228 1.00 54.94 182 GLU A N 1
ATOM 1461 C CA . GLU A 1 182 ? 33.050 -15.469 -61.791 1.00 54.94 182 GLU A CA 1
ATOM 1462 C C . GLU A 1 182 ? 31.728 -16.083 -61.297 1.00 54.94 182 GLU A C 1
ATOM 1464 O O . GLU A 1 182 ? 30.787 -15.363 -60.991 1.00 54.94 182 GLU A O 1
ATOM 1469 N N . ASP A 1 183 ? 31.675 -17.415 -61.216 1.00 50.69 183 ASP A N 1
ATOM 1470 C CA . ASP A 1 183 ? 30.913 -18.179 -60.211 1.00 50.69 183 ASP A CA 1
ATOM 1471 C C . ASP A 1 183 ? 31.477 -19.616 -60.134 1.00 50.69 183 ASP A C 1
ATOM 1473 O O . ASP A 1 183 ? 30.857 -20.610 -60.516 1.00 50.69 183 ASP A O 1
ATOM 1477 N N . GLN A 1 184 ? 32.705 -19.749 -59.626 1.00 44.69 184 GLN A N 1
ATOM 1478 C CA . GLN A 1 184 ? 33.063 -20.931 -58.840 1.00 44.69 184 GLN A CA 1
ATOM 1479 C C . GLN A 1 184 ? 33.114 -20.501 -57.376 1.00 44.69 184 GLN A C 1
ATOM 1481 O O . GLN A 1 184 ? 34.175 -20.170 -56.846 1.00 44.69 184 GLN A O 1
ATOM 1486 N N . GLU A 1 185 ? 31.951 -20.518 -56.718 1.00 40.62 185 GLU A N 1
ATOM 1487 C CA . GLU A 1 185 ? 31.911 -20.763 -55.280 1.00 40.62 185 GLU A CA 1
ATOM 1488 C C . GLU A 1 185 ? 32.686 -22.063 -55.038 1.00 40.62 185 GLU A C 1
ATOM 1490 O O . GLU A 1 185 ? 32.245 -23.159 -55.390 1.00 40.62 185 GLU A O 1
ATOM 1495 N N . SER A 1 186 ? 33.894 -21.950 -54.491 1.00 38.03 186 SER A N 1
ATOM 1496 C CA . SER A 1 186 ? 34.529 -23.093 -53.867 1.00 38.03 186 SER A CA 1
ATOM 1497 C C . SER A 1 186 ? 33.673 -23.444 -52.657 1.00 38.03 186 SER A C 1
ATOM 1499 O O . SER A 1 186 ? 33.654 -22.722 -51.662 1.00 38.03 186 SER A O 1
ATOM 1501 N N . GLU A 1 187 ? 32.925 -24.542 -52.758 1.00 37.44 187 GLU A N 1
ATOM 1502 C CA . GLU A 1 187 ? 32.366 -25.222 -51.596 1.00 37.44 187 GLU A CA 1
ATOM 1503 C C . GLU A 1 187 ? 33.533 -25.529 -50.647 1.00 37.44 187 GLU A C 1
ATOM 1505 O O . GLU A 1 187 ? 34.275 -26.499 -50.812 1.00 37.44 187 GLU A O 1
ATOM 1510 N N . SER A 1 188 ? 33.753 -24.665 -49.659 1.00 40.09 188 SER A N 1
ATOM 1511 C CA . SER A 1 188 ? 34.525 -25.030 -48.486 1.00 40.09 188 SER A CA 1
ATOM 1512 C C . SER A 1 188 ? 33.681 -26.047 -47.728 1.00 40.09 188 SER A C 1
ATOM 1514 O O . SER A 1 188 ? 32.691 -25.675 -47.098 1.00 40.09 188 SER A O 1
ATOM 1516 N N . GLU A 1 189 ? 34.046 -27.325 -47.839 1.00 40.84 189 GLU A N 1
ATOM 1517 C CA . GLU A 1 189 ? 33.513 -28.398 -47.004 1.00 40.84 189 GLU A CA 1
ATOM 1518 C C . GLU A 1 189 ? 33.590 -27.980 -45.532 1.00 40.84 189 GLU A C 1
ATOM 1520 O O . GLU A 1 189 ? 34.664 -27.881 -44.932 1.00 40.84 189 GLU A O 1
ATOM 1525 N N . ASP A 1 190 ? 32.422 -27.730 -44.953 1.00 42.81 190 ASP A N 1
ATOM 1526 C CA . ASP A 1 190 ? 32.240 -27.524 -43.528 1.00 42.81 190 ASP A CA 1
ATOM 1527 C C . ASP A 1 190 ? 32.423 -28.891 -42.846 1.00 42.81 190 ASP A C 1
ATOM 1529 O O . ASP A 1 190 ? 31.490 -29.687 -42.707 1.00 42.81 190 ASP A O 1
ATOM 1533 N N . VAL A 1 191 ? 33.661 -29.223 -42.465 1.00 43.53 191 VAL A N 1
ATOM 1534 C CA . VAL A 1 191 ? 33.918 -30.360 -41.574 1.00 43.53 191 VAL A CA 1
ATOM 1535 C C . VAL A 1 191 ? 33.505 -29.938 -40.169 1.00 43.53 191 VAL A C 1
ATOM 1537 O O . VAL A 1 191 ? 34.305 -29.454 -39.367 1.00 43.53 191 VAL A O 1
ATOM 1540 N N . ALA A 1 192 ? 32.228 -30.157 -39.870 1.00 46.81 192 ALA A N 1
ATOM 1541 C CA . ALA A 1 192 ? 31.720 -30.201 -38.512 1.00 46.81 192 ALA A CA 1
ATOM 1542 C C . ALA A 1 192 ? 32.454 -31.312 -37.740 1.00 46.81 192 ALA A C 1
ATOM 1544 O O . ALA A 1 192 ? 32.185 -32.502 -37.916 1.00 46.81 192 ALA A O 1
ATOM 1545 N N . VAL A 1 193 ? 33.390 -30.924 -36.874 1.00 48.47 193 VAL A N 1
ATOM 1546 C CA . VAL A 1 193 ? 33.867 -31.794 -35.796 1.00 48.47 193 VAL A CA 1
ATOM 1547 C C . VAL A 1 193 ? 32.917 -31.602 -34.619 1.00 48.47 193 VAL A C 1
ATOM 1549 O O . VAL A 1 193 ? 32.829 -30.513 -34.051 1.00 48.47 193 VAL A O 1
ATOM 1552 N N . ALA A 1 194 ? 32.172 -32.670 -34.334 1.00 45.53 194 ALA A N 1
ATOM 1553 C CA . ALA A 1 194 ? 31.345 -32.851 -33.146 1.00 45.53 194 ALA A CA 1
ATOM 1554 C C . ALA A 1 194 ? 32.179 -32.932 -31.857 1.00 45.53 194 ALA A 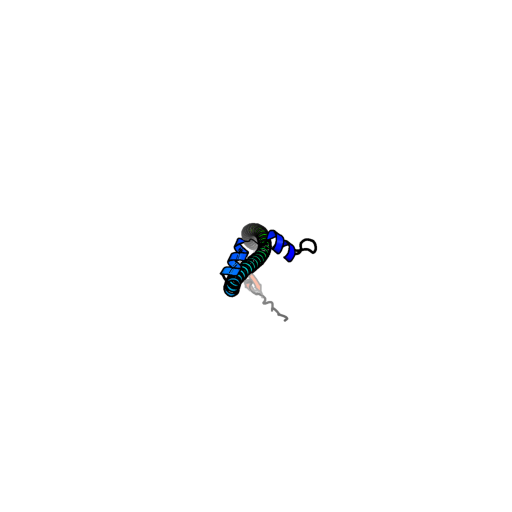C 1
ATOM 1556 O O . ALA A 1 194 ? 33.341 -33.397 -31.926 1.00 45.53 194 ALA A O 1
#

Organism: Arachis duranensis (NCBI:txid130453)

Radius of gyration: 65.94 Å; chains: 1; bounding box: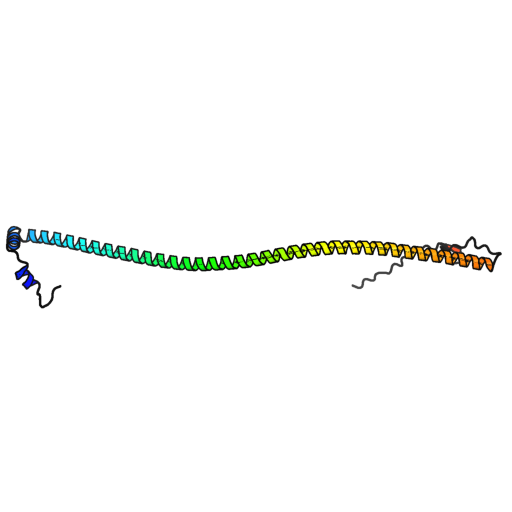 110×41×170 Å

Foldseek 3Di:
DDDPVRHPVVCCVVPVDDPVVVVVCVVCDPVNVVVVVVVVVVVVVVVVVVVVVVVVVVVVVVVVVVVVVVVVVVVVVVVVVVVVVVVVVVVVVVVVVVVVVVVVVVVVVVVVVVVVVVVVVVVVVVVVVVVVVVVVVVVVVVVVVVVVVVLVVVCVVPVPDDPVPDDPQWDADPNDTDGVDPDPPPPPPPPDDD

pLDDT: mean 87.44, std 14.03, range [37.44, 98.12]